Protein AF-Q2GTT5-F1 (afdb_monomer_lite)

Structure (mmCIF, N/CA/C/O backbone):
data_AF-Q2GTT5-F1
#
_entry.id   AF-Q2GTT5-F1
#
loop_
_atom_site.group_PDB
_atom_site.id
_atom_site.type_symbol
_atom_site.label_atom_id
_atom_site.label_alt_id
_atom_site.label_comp_id
_atom_site.label_asym_id
_atom_site.label_entity_id
_atom_site.label_seq_id
_atom_site.pdbx_PDB_ins_code
_atom_site.Cartn_x
_atom_site.Cartn_y
_atom_site.Cartn_z
_atom_site.occupancy
_atom_site.B_iso_or_equiv
_atom_site.auth_seq_id
_atom_site.auth_comp_id
_atom_site.auth_asym_id
_atom_site.auth_atom_id
_atom_site.pdbx_PDB_model_num
ATOM 1 N N . MET A 1 1 ? -49.049 -13.144 37.450 1.00 37.97 1 MET A N 1
ATOM 2 C CA . MET A 1 1 ? -50.261 -13.287 36.620 1.00 37.97 1 MET A CA 1
ATOM 3 C C . MET A 1 1 ? -50.108 -12.237 35.534 1.00 37.97 1 MET A C 1
ATOM 5 O O . MET A 1 1 ? -50.084 -11.075 35.904 1.00 37.97 1 MET A O 1
ATOM 9 N N . ASP A 1 2 ? -49.782 -12.486 34.270 1.00 33.50 2 ASP A N 1
ATOM 10 C CA . ASP A 1 2 ? -49.693 -13.662 33.384 1.00 33.50 2 ASP A CA 1
ATOM 11 C C . ASP A 1 2 ? -48.377 -13.530 32.578 1.00 33.50 2 ASP A C 1
ATOM 13 O O . ASP A 1 2 ? -47.948 -12.413 32.313 1.00 33.50 2 ASP A O 1
ATOM 17 N N . SER A 1 3 ? -47.553 -14.549 32.316 1.00 33.53 3 SER A N 1
ATOM 18 C CA . SER A 1 3 ? -47.756 -15.775 31.523 1.00 33.53 3 SER A CA 1
ATOM 19 C C . SER A 1 3 ? -48.103 -15.526 30.049 1.00 33.53 3 SER A C 1
ATOM 21 O O . SER A 1 3 ? -49.258 -15.603 29.654 1.00 33.53 3 SER A O 1
ATOM 23 N N . SER A 1 4 ? -47.089 -15.329 29.201 1.00 38.84 4 SER A N 1
ATOM 24 C CA . SER A 1 4 ? -47.131 -15.806 27.808 1.00 38.84 4 SER A CA 1
ATOM 25 C C . SER A 1 4 ? -45.723 -16.149 27.312 1.00 38.84 4 SER A C 1
ATOM 27 O O . SER A 1 4 ? -44.869 -15.299 27.086 1.00 38.84 4 SER A O 1
ATOM 29 N N . GLN A 1 5 ? -45.500 -17.457 27.212 1.00 34.12 5 GLN A N 1
ATOM 30 C CA . GLN A 1 5 ? -44.387 -18.117 26.543 1.00 34.12 5 GLN A CA 1
ATOM 31 C C . GLN A 1 5 ? -44.681 -18.167 25.038 1.00 34.12 5 GLN A C 1
ATOM 33 O O . GLN A 1 5 ? -45.811 -18.470 24.659 1.00 34.12 5 GLN A O 1
ATOM 38 N N . ILE A 1 6 ? -43.669 -17.968 24.191 1.00 37.16 6 ILE A N 1
ATOM 39 C CA . ILE A 1 6 ? -43.664 -18.509 22.826 1.00 37.16 6 ILE A CA 1
ATOM 40 C C . ILE A 1 6 ? -42.338 -19.237 22.615 1.00 37.16 6 ILE A C 1
ATOM 42 O O . ILE A 1 6 ? -41.256 -18.706 22.856 1.00 37.16 6 ILE A O 1
ATOM 46 N N . THR A 1 7 ? -42.477 -20.486 22.190 1.00 32.19 7 THR A N 1
ATOM 47 C CA . THR A 1 7 ? -41.450 -21.514 22.065 1.00 32.19 7 THR A CA 1
ATOM 48 C C . THR A 1 7 ? -41.193 -21.777 20.577 1.00 32.19 7 THR A C 1
ATOM 50 O O . THR A 1 7 ? -42.144 -21.940 19.821 1.00 32.19 7 THR A O 1
ATOM 53 N N . THR A 1 8 ? -39.907 -21.878 20.211 1.00 32.88 8 THR A N 1
ATOM 54 C CA . THR A 1 8 ? -39.287 -22.669 19.114 1.00 32.88 8 THR A CA 1
ATOM 55 C C . THR A 1 8 ? -39.725 -22.510 17.651 1.00 32.88 8 THR A C 1
ATOM 57 O O . THR A 1 8 ? -40.870 -22.774 17.314 1.00 32.88 8 THR A O 1
ATOM 60 N N . ALA A 1 9 ? -38.733 -22.380 16.755 1.00 33.50 9 ALA A N 1
ATOM 61 C CA . ALA A 1 9 ? -38.448 -23.411 15.740 1.00 33.50 9 ALA A CA 1
ATOM 62 C C . ALA A 1 9 ? -37.050 -23.228 15.110 1.00 33.50 9 ALA A C 1
ATOM 64 O O . ALA A 1 9 ? -36.774 -22.244 14.431 1.00 33.50 9 ALA A O 1
ATOM 65 N N . PHE A 1 10 ? -36.180 -24.218 15.329 1.00 32.81 10 PHE A N 1
ATOM 66 C CA . PHE A 1 10 ? -34.969 -24.476 14.549 1.00 32.81 10 PHE A CA 1
ATOM 67 C C . PHE A 1 10 ? -35.357 -25.028 13.168 1.00 32.81 10 PHE A C 1
ATOM 69 O O . PHE A 1 10 ? -36.164 -25.952 13.086 1.00 32.81 10 PHE A O 1
ATOM 76 N N . GLY A 1 11 ? -34.737 -24.518 12.102 1.00 29.86 11 GLY A N 1
ATOM 77 C CA . GLY A 1 11 ? -34.866 -25.041 10.741 1.00 29.86 11 GLY A CA 1
ATOM 78 C C . GLY A 1 11 ? -33.505 -25.129 10.055 1.00 29.86 11 GLY A C 1
ATOM 79 O O . GLY A 1 11 ? -33.051 -24.177 9.432 1.00 29.86 11 GLY A O 1
ATOM 80 N N . THR A 1 12 ? -32.843 -26.277 10.185 1.00 35.19 12 THR A N 1
ATOM 81 C CA . THR A 1 12 ? -31.617 -26.644 9.467 1.00 35.19 12 THR A CA 1
ATOM 82 C C . THR A 1 12 ? -31.965 -27.155 8.065 1.00 35.19 12 THR A C 1
ATOM 84 O O . THR A 1 12 ? -32.318 -28.317 7.870 1.00 35.19 12 THR A O 1
ATOM 87 N N . GLY A 1 13 ? -31.868 -26.280 7.062 1.00 30.72 13 GLY A N 1
ATOM 88 C CA . GLY A 1 13 ? -32.040 -26.630 5.649 1.00 30.72 13 GLY A CA 1
ATOM 89 C C . GLY A 1 13 ? -30.734 -27.105 5.008 1.00 30.72 13 GLY A C 1
ATOM 90 O O . GLY A 1 13 ? -29.878 -26.298 4.661 1.00 30.72 13 GLY A O 1
ATOM 91 N N . ARG A 1 14 ? -30.589 -28.425 4.836 1.00 31.16 14 ARG A N 1
ATOM 92 C CA . ARG A 1 14 ? -29.573 -29.068 3.983 1.00 31.16 14 ARG A CA 1
ATOM 93 C C . ARG A 1 14 ? -29.800 -28.689 2.513 1.00 31.16 14 ARG A C 1
ATOM 95 O O . ARG A 1 14 ? -30.852 -29.006 1.965 1.00 31.16 14 ARG A O 1
ATOM 102 N N . ILE A 1 15 ? -28.797 -28.104 1.859 1.00 37.09 15 ILE A N 1
ATOM 103 C CA . ILE A 1 15 ? -28.764 -27.959 0.398 1.00 37.09 15 ILE A CA 1
ATOM 104 C C . ILE A 1 15 ? -28.179 -29.242 -0.201 1.00 37.09 15 ILE A C 1
ATOM 106 O O . ILE A 1 15 ? -27.041 -29.626 0.067 1.00 37.09 15 ILE A O 1
ATOM 110 N N . SER A 1 16 ? -29.019 -29.920 -0.978 1.00 32.03 16 SER A N 1
ATOM 111 C CA . SER A 1 16 ? -28.730 -31.130 -1.742 1.00 32.03 16 SER A CA 1
ATOM 112 C C . SER A 1 16 ? -27.852 -30.801 -2.952 1.00 32.03 16 SER A C 1
ATOM 114 O O . SER A 1 16 ? -28.256 -30.031 -3.818 1.00 32.03 16 SER A O 1
ATOM 116 N N . GLN A 1 17 ? -26.677 -31.426 -3.034 1.00 31.58 17 GLN A N 1
ATOM 117 C CA . GLN A 1 17 ? -25.841 -31.457 -4.234 1.00 31.58 17 GLN A CA 1
ATOM 118 C C . GLN A 1 17 ? -26.485 -32.383 -5.280 1.00 31.58 17 GLN A C 1
ATOM 120 O O . GLN A 1 17 ? -26.770 -33.542 -4.981 1.00 31.58 17 GLN A O 1
ATOM 125 N N . GLN A 1 18 ? -26.715 -31.888 -6.498 1.00 34.25 18 GLN A N 1
ATOM 126 C CA . GLN A 1 18 ? -27.006 -32.724 -7.667 1.00 34.25 18 GLN A CA 1
ATOM 127 C C . GLN A 1 18 ? -25.766 -32.780 -8.577 1.00 34.25 18 GLN A C 1
ATOM 129 O O . GLN A 1 18 ? -25.204 -31.726 -8.879 1.00 34.25 18 GLN A O 1
ATOM 134 N N . PRO A 1 19 ? -25.326 -33.971 -9.022 1.00 35.03 19 PRO A N 1
ATOM 135 C CA . PRO A 1 19 ? -24.229 -34.113 -9.974 1.00 35.03 19 PRO A CA 1
ATOM 136 C C . PRO A 1 19 ? -24.717 -34.009 -11.430 1.00 35.03 19 PRO A C 1
ATOM 138 O O . PRO A 1 19 ? -25.744 -34.578 -11.800 1.00 35.03 19 PRO A O 1
ATOM 141 N N . LEU A 1 20 ? -23.947 -33.305 -12.266 1.00 40.72 20 LEU A N 1
ATOM 142 C CA . LEU A 1 20 ? -24.130 -33.235 -13.721 1.00 40.72 20 LEU A CA 1
ATOM 143 C C . LEU A 1 20 ? -23.639 -34.530 -14.407 1.00 40.72 20 LEU A C 1
ATOM 145 O O . LEU A 1 20 ? -22.572 -35.027 -14.035 1.00 40.72 20 LEU A O 1
ATOM 149 N N . PRO A 1 21 ? -24.344 -35.058 -15.428 1.00 37.50 21 PRO A N 1
ATOM 150 C CA . PRO A 1 21 ? -23.917 -36.250 -16.153 1.00 37.50 21 PRO A CA 1
ATOM 151 C C . PRO A 1 21 ? -23.255 -35.960 -17.524 1.00 37.50 21 PRO A C 1
ATOM 153 O O . PRO A 1 21 ? -23.822 -35.287 -18.377 1.00 37.50 21 PRO A O 1
ATOM 156 N N . TYR A 1 22 ? -22.096 -36.606 -17.710 1.00 38.72 22 TYR A N 1
ATOM 157 C CA . TYR A 1 22 ? -21.437 -37.140 -18.924 1.00 38.72 22 TYR A CA 1
ATOM 158 C C . TYR A 1 22 ? -20.768 -36.260 -20.017 1.00 38.72 22 TYR A C 1
ATOM 160 O O . TYR A 1 22 ? -21.231 -35.170 -20.341 1.00 38.72 22 TYR A O 1
ATOM 168 N N . PRO A 1 23 ? -19.667 -36.784 -20.625 1.00 39.84 23 PRO A N 1
ATOM 169 C CA . PRO A 1 23 ? -18.833 -36.118 -21.629 1.00 39.84 23 PRO A CA 1
ATOM 170 C C . PRO A 1 23 ? -19.219 -36.469 -23.080 1.00 39.84 23 PRO A C 1
ATOM 172 O O . PRO A 1 23 ? -19.676 -37.575 -23.369 1.00 39.84 23 PRO A O 1
ATOM 175 N N . LEU A 1 24 ? -18.935 -35.561 -24.019 1.00 33.22 24 LEU A N 1
ATOM 176 C CA . LEU A 1 24 ? -18.996 -35.818 -25.462 1.00 33.22 24 LEU A CA 1
ATOM 177 C C . LEU A 1 24 ? -17.624 -36.283 -25.983 1.00 33.22 24 LEU A C 1
ATOM 179 O O . LEU A 1 24 ? -16.670 -35.511 -26.028 1.00 33.22 24 LEU A O 1
ATOM 183 N N . GLN A 1 25 ? -17.549 -37.545 -26.409 1.00 33.16 25 GLN A N 1
ATOM 184 C CA . GLN A 1 25 ? -16.527 -38.077 -27.317 1.00 33.16 25 GLN A CA 1
ATOM 185 C C . GLN A 1 25 ? -17.182 -38.350 -28.675 1.00 33.16 25 GLN A C 1
ATOM 187 O O . GLN A 1 25 ? -18.086 -39.178 -28.718 1.00 33.16 25 GLN A O 1
ATOM 192 N N . ILE A 1 26 ? -16.693 -37.750 -29.770 1.00 34.84 26 ILE A N 1
ATOM 193 C CA . ILE A 1 26 ? -16.750 -38.340 -31.124 1.00 34.84 26 ILE A CA 1
ATOM 194 C C . ILE A 1 26 ? -15.441 -38.020 -31.879 1.00 34.84 26 ILE A C 1
ATOM 196 O O . ILE A 1 26 ? -14.910 -36.916 -31.819 1.00 34.84 26 ILE A O 1
ATOM 200 N N . LEU A 1 27 ? -14.947 -39.073 -32.531 1.00 33.84 27 LEU A N 1
ATOM 201 C CA . LEU A 1 27 ? -13.689 -39.343 -33.241 1.00 33.84 27 LEU A CA 1
ATOM 202 C C . LEU A 1 27 ? -13.605 -38.740 -34.678 1.00 33.84 27 LEU A C 1
ATOM 204 O O . LEU A 1 27 ? -14.581 -38.165 -35.158 1.00 33.84 27 LEU A O 1
ATOM 208 N N . PRO A 1 28 ? -12.449 -38.873 -35.377 1.00 37.38 28 PRO A N 1
ATOM 209 C CA . PRO A 1 28 ? -12.045 -38.062 -36.526 1.00 37.38 28 PRO A CA 1
ATOM 210 C C . PRO A 1 28 ? -12.500 -38.616 -37.885 1.00 37.38 28 PRO A C 1
ATOM 212 O O . PRO A 1 28 ? -12.533 -39.825 -38.112 1.00 37.38 28 PRO A O 1
ATOM 215 N N . GLY A 1 29 ? -12.755 -37.709 -38.831 1.00 30.86 29 GLY A N 1
ATOM 216 C CA . GLY A 1 29 ? -13.027 -38.017 -40.235 1.00 30.86 29 GLY A CA 1
ATOM 217 C C . GLY A 1 29 ? -11.798 -37.811 -41.120 1.00 30.86 29 GLY A C 1
ATOM 218 O O . GLY A 1 29 ? -11.392 -36.683 -41.383 1.00 30.86 29 GLY A O 1
ATOM 219 N N . ARG A 1 30 ? -11.224 -38.921 -41.595 1.00 29.66 30 ARG A N 1
ATOM 220 C CA . ARG A 1 30 ? -10.324 -38.995 -42.756 1.00 29.66 30 ARG A CA 1
ATOM 221 C C . ARG A 1 30 ? -11.109 -38.700 -44.038 1.00 29.66 30 ARG A C 1
ATOM 223 O O . ARG A 1 30 ? -12.125 -39.345 -44.276 1.00 29.66 30 ARG A O 1
ATOM 230 N N . THR A 1 31 ? -10.531 -37.905 -44.934 1.00 34.22 31 THR A N 1
ATOM 231 C CA . THR A 1 31 ? -10.804 -38.003 -46.376 1.00 34.22 31 THR A CA 1
ATOM 232 C C . THR A 1 31 ? -9.475 -38.111 -47.109 1.00 34.22 31 THR A C 1
ATOM 234 O O . THR A 1 31 ? -8.676 -37.179 -47.121 1.00 34.22 31 THR A O 1
ATOM 237 N N . GLN A 1 32 ? -9.228 -39.295 -47.668 1.00 30.91 32 GLN A N 1
ATOM 238 C CA . GLN A 1 32 ? -8.215 -39.536 -48.686 1.00 30.91 32 GLN A CA 1
ATOM 239 C C . GLN A 1 32 ? -8.783 -39.092 -50.037 1.00 30.91 32 GLN A C 1
ATOM 241 O O . GLN A 1 32 ? -9.893 -39.483 -50.390 1.00 30.91 32 GLN A O 1
ATOM 246 N N . ALA A 1 33 ? -8.002 -38.337 -50.803 1.00 33.34 33 ALA A N 1
ATOM 247 C CA . ALA A 1 33 ? -8.129 -38.280 -52.251 1.00 33.34 33 ALA A CA 1
ATOM 248 C C . ALA A 1 33 ? -6.727 -38.429 -52.841 1.00 33.34 33 ALA A C 1
ATOM 250 O O . ALA A 1 33 ? -5.840 -37.601 -52.644 1.00 33.34 33 ALA A O 1
ATOM 251 N N . SER A 1 34 ? -6.541 -39.566 -53.490 1.00 30.48 34 SER A N 1
ATOM 252 C CA . SER A 1 34 ? -5.394 -39.992 -54.270 1.00 30.48 34 SER A CA 1
ATOM 253 C C . SER A 1 34 ? -5.359 -39.259 -55.614 1.00 30.48 34 SER A C 1
ATOM 255 O O . SER A 1 34 ? -6.369 -39.183 -56.308 1.00 30.48 34 SER A O 1
ATOM 257 N N . ALA A 1 35 ? -4.176 -38.800 -56.018 1.00 31.17 35 ALA A N 1
ATOM 258 C CA . ALA A 1 35 ? -3.831 -38.577 -57.417 1.00 31.17 35 ALA A CA 1
ATOM 259 C C . ALA A 1 35 ? -2.355 -38.943 -57.626 1.00 31.17 35 ALA A C 1
ATOM 261 O O . ALA A 1 35 ? -1.480 -38.562 -56.850 1.00 31.17 35 ALA A O 1
ATOM 262 N N . SER A 1 36 ? -2.141 -39.772 -58.638 1.00 32.16 36 SER A N 1
ATOM 263 C CA . SER A 1 36 ? -0.955 -40.571 -58.910 1.00 32.16 36 SER A CA 1
ATOM 264 C C . SER A 1 36 ? 0.242 -39.791 -59.469 1.00 32.16 36 SER A C 1
ATOM 266 O O . SER A 1 36 ? 0.087 -38.888 -60.282 1.00 32.16 36 SER A O 1
ATOM 268 N N . ALA A 1 37 ? 1.421 -40.239 -59.029 1.00 33.00 37 ALA A N 1
ATOM 269 C CA . ALA A 1 37 ? 2.705 -40.407 -59.719 1.00 33.00 37 ALA A CA 1
ATOM 270 C C . ALA A 1 37 ? 2.935 -39.758 -61.099 1.00 33.00 37 ALA A C 1
ATOM 272 O O . ALA A 1 37 ? 2.275 -40.122 -62.068 1.00 33.00 37 ALA A O 1
ATOM 273 N N . VAL A 1 38 ? 4.025 -38.982 -61.195 1.00 34.31 38 VAL A N 1
ATOM 274 C CA . VAL A 1 38 ? 4.993 -39.043 -62.307 1.00 34.31 38 VAL A CA 1
ATOM 275 C C . VAL A 1 38 ? 6.402 -38.811 -61.743 1.00 34.31 38 VAL A C 1
ATOM 277 O O . VAL A 1 38 ? 6.652 -37.816 -61.061 1.00 34.31 38 VAL A O 1
ATOM 280 N N . ASP A 1 39 ? 7.295 -39.755 -62.037 1.00 34.16 39 ASP A N 1
ATOM 281 C CA . ASP A 1 39 ? 8.744 -39.719 -61.830 1.00 34.16 39 ASP A CA 1
ATOM 282 C C . ASP A 1 39 ? 9.402 -38.522 -62.523 1.00 34.16 39 ASP A C 1
ATOM 284 O O . ASP A 1 39 ? 9.225 -38.369 -63.727 1.00 34.16 39 ASP A O 1
ATOM 288 N N . ILE A 1 40 ? 10.247 -37.762 -61.812 1.00 39.03 40 ILE A N 1
ATOM 289 C CA . ILE A 1 40 ? 11.516 -37.244 -62.357 1.00 39.03 40 ILE A CA 1
ATOM 290 C C . ILE A 1 40 ? 12.542 -37.220 -61.221 1.00 39.03 40 ILE A C 1
ATOM 292 O O . ILE A 1 40 ? 12.581 -36.319 -60.380 1.00 39.03 40 ILE A O 1
ATOM 296 N N . GLU A 1 41 ? 13.398 -38.230 -61.234 1.00 40.00 41 GLU A N 1
ATOM 297 C CA . GLU A 1 41 ? 14.648 -38.285 -60.499 1.00 40.00 41 GLU A CA 1
ATOM 298 C C . GLU A 1 41 ? 15.612 -37.241 -61.084 1.00 40.00 41 GLU A C 1
ATOM 300 O O . GLU A 1 41 ? 16.065 -37.335 -62.223 1.00 40.00 41 GLU A O 1
ATOM 305 N N . ALA A 1 42 ? 15.897 -36.196 -60.309 1.00 35.62 42 ALA A N 1
ATOM 306 C CA . ALA A 1 42 ? 16.962 -35.248 -60.602 1.00 35.62 42 ALA A CA 1
ATOM 307 C C . ALA A 1 42 ? 17.774 -35.031 -59.326 1.00 35.62 42 ALA A C 1
ATOM 309 O O . ALA A 1 42 ? 17.390 -34.258 -58.444 1.00 35.62 42 ALA A O 1
ATOM 310 N N . HIS A 1 43 ? 18.921 -35.707 -59.241 1.00 44.34 43 HIS A N 1
ATOM 311 C CA . HIS A 1 43 ? 20.000 -35.360 -58.324 1.00 44.34 43 HIS A CA 1
ATOM 312 C C . HIS A 1 43 ? 20.406 -33.894 -58.548 1.00 44.34 43 HIS A C 1
ATOM 314 O O . HIS A 1 43 ? 21.253 -33.572 -59.378 1.00 44.34 43 HIS A O 1
ATOM 320 N N . ARG A 1 44 ? 19.800 -32.980 -57.789 1.00 42.56 44 ARG A N 1
ATOM 321 C CA . ARG A 1 44 ? 20.344 -31.647 -57.538 1.00 42.56 44 ARG A CA 1
ATOM 322 C C . ARG A 1 44 ? 20.961 -31.673 -56.154 1.00 42.56 44 ARG A C 1
ATOM 324 O O . ARG A 1 44 ? 20.246 -31.649 -55.154 1.00 42.56 44 ARG A O 1
ATOM 331 N N . GLN A 1 45 ? 22.291 -31.705 -56.106 1.00 45.25 45 GLN A N 1
ATOM 332 C CA . GLN A 1 45 ? 23.002 -31.262 -54.914 1.00 45.25 45 GLN A CA 1
ATOM 333 C C . GLN A 1 45 ? 22.462 -29.870 -54.544 1.00 45.25 45 GLN A C 1
ATOM 335 O O . GLN A 1 45 ? 22.396 -28.998 -55.419 1.00 45.25 45 GLN A O 1
ATOM 340 N N . PRO A 1 46 ? 22.005 -29.647 -53.300 1.00 45.25 46 PRO A N 1
ATOM 341 C CA . PRO A 1 46 ? 21.588 -28.323 -52.884 1.00 45.25 46 PRO A CA 1
ATOM 342 C C . PRO A 1 46 ? 22.827 -27.437 -52.950 1.00 45.25 46 PRO A C 1
ATOM 344 O O . PRO A 1 46 ? 23.795 -27.679 -52.235 1.00 45.25 46 PRO A O 1
ATOM 347 N N . SER A 1 47 ? 22.816 -26.443 -53.837 1.00 54.22 47 SER A N 1
ATOM 348 C CA . SER A 1 47 ? 23.865 -25.433 -53.874 1.00 54.22 47 SER A CA 1
ATOM 349 C C . SER A 1 47 ? 24.012 -24.839 -52.473 1.00 54.22 47 SER A C 1
ATOM 351 O O . SER A 1 47 ? 23.018 -24.429 -51.866 1.00 54.22 47 SER A O 1
ATOM 353 N N . GLU A 1 48 ? 25.235 -24.816 -51.941 1.00 51.47 48 GLU A N 1
ATOM 354 C CA . GLU A 1 48 ? 25.542 -24.333 -50.586 1.00 51.47 48 GLU A CA 1
ATOM 355 C C . GLU A 1 48 ? 24.936 -22.943 -50.323 1.00 51.47 48 GLU A C 1
ATOM 357 O O . GLU A 1 48 ? 24.461 -22.664 -49.225 1.00 51.47 48 GLU A O 1
ATOM 362 N N . SER A 1 49 ? 24.795 -22.116 -51.364 1.00 50.84 49 SER A N 1
ATOM 363 C CA . SER A 1 49 ? 24.117 -20.815 -51.326 1.00 50.84 49 SER A CA 1
ATOM 364 C C . SER A 1 49 ? 22.635 -20.875 -50.916 1.00 50.84 49 SER A C 1
ATOM 366 O O . SER A 1 49 ? 22.174 -19.995 -50.193 1.00 50.84 49 SER A O 1
ATOM 368 N N . ARG A 1 50 ? 21.873 -21.910 -51.310 1.00 52.94 50 ARG A N 1
ATOM 369 C CA . ARG A 1 50 ? 20.464 -22.088 -50.894 1.00 52.94 50 ARG A CA 1
ATOM 370 C C . ARG A 1 50 ? 20.337 -22.609 -49.464 1.00 52.94 50 ARG A C 1
ATOM 372 O O . ARG A 1 50 ? 19.371 -22.266 -48.784 1.00 52.94 50 ARG A O 1
ATOM 379 N N . MET A 1 51 ? 21.296 -23.409 -48.994 1.00 51.69 51 MET A N 1
ATOM 380 C CA . MET A 1 51 ? 21.349 -23.810 -47.583 1.00 51.69 51 MET A CA 1
ATOM 381 C C . MET A 1 51 ? 21.757 -22.642 -46.680 1.00 51.69 51 MET A C 1
ATOM 383 O O . MET A 1 51 ? 21.193 -22.495 -45.600 1.00 51.69 51 MET A O 1
ATOM 387 N N . LEU A 1 52 ? 22.683 -21.790 -47.128 1.00 53.44 52 LEU A N 1
ATOM 388 C CA . LEU A 1 52 ? 23.105 -20.588 -46.407 1.00 53.44 52 LEU A CA 1
ATOM 389 C C . LEU A 1 52 ? 21.989 -19.537 -46.338 1.00 53.44 52 LEU A C 1
ATOM 391 O O . LEU A 1 52 ? 21.757 -19.000 -45.262 1.00 53.44 52 LEU A O 1
ATOM 395 N N . GLN A 1 53 ? 21.225 -19.316 -47.415 1.00 53.88 53 GLN A N 1
ATOM 396 C CA . GLN A 1 53 ? 20.046 -18.434 -47.384 1.00 53.88 53 GLN A CA 1
ATOM 397 C C . GLN A 1 53 ? 18.926 -18.964 -46.481 1.00 53.88 53 GLN A C 1
ATOM 399 O O . GLN A 1 53 ? 18.344 -18.192 -45.727 1.00 53.88 53 GLN A O 1
ATOM 404 N N . ARG A 1 54 ? 18.637 -20.276 -46.497 1.00 52.88 54 ARG A N 1
ATOM 405 C CA . ARG A 1 54 ? 17.661 -20.869 -45.563 1.00 52.88 54 ARG A CA 1
ATOM 406 C C . ARG A 1 54 ? 18.129 -20.815 -44.110 1.00 52.88 54 ARG A C 1
ATOM 408 O O . ARG A 1 54 ? 17.299 -20.592 -43.241 1.00 52.88 54 ARG A O 1
ATOM 415 N N . ARG A 1 55 ? 19.427 -20.994 -43.844 1.00 53.62 55 ARG A N 1
ATOM 416 C CA . ARG A 1 55 ? 20.001 -20.830 -42.498 1.00 53.62 55 ARG A CA 1
ATOM 417 C C . ARG A 1 55 ? 20.016 -19.370 -42.047 1.00 53.62 55 ARG A C 1
ATOM 419 O O . ARG A 1 55 ? 19.812 -19.139 -40.866 1.00 53.62 55 ARG A O 1
ATOM 426 N N . GLY A 1 56 ? 20.223 -18.418 -42.958 1.00 56.41 56 GLY A N 1
ATOM 427 C CA . GLY A 1 56 ? 20.104 -16.980 -42.695 1.00 56.41 56 GLY A CA 1
ATOM 428 C C . GLY A 1 56 ? 18.677 -16.595 -42.315 1.00 56.41 56 GLY A C 1
ATOM 429 O O . GLY A 1 56 ? 18.468 -16.118 -41.214 1.00 56.41 56 GLY A O 1
ATOM 430 N N . LEU A 1 57 ? 17.691 -16.952 -43.145 1.00 56.19 57 LEU A N 1
ATOM 431 C CA . LEU A 1 57 ? 16.266 -16.704 -42.878 1.00 56.19 57 LEU A CA 1
ATOM 432 C C . LEU A 1 57 ? 15.742 -17.439 -41.631 1.00 56.19 57 LEU A C 1
ATOM 434 O O . LEU A 1 57 ? 14.909 -16.911 -40.908 1.00 56.19 57 LEU A O 1
ATOM 438 N N . GLN A 1 58 ? 16.214 -18.661 -41.353 1.00 52.22 58 GLN A N 1
ATOM 439 C CA . GLN A 1 58 ? 15.858 -19.361 -40.112 1.00 52.22 58 GLN A CA 1
ATOM 440 C C . GLN A 1 58 ? 16.506 -18.729 -38.879 1.00 52.22 58 GLN A C 1
ATOM 442 O O . GLN A 1 58 ? 15.872 -18.715 -37.830 1.00 52.22 58 GLN A O 1
ATOM 447 N N . ARG A 1 59 ? 17.736 -18.210 -38.981 1.00 58.12 59 ARG A N 1
ATOM 448 C CA . ARG A 1 59 ? 18.376 -17.471 -37.885 1.00 58.12 59 ARG A CA 1
ATOM 449 C C . ARG A 1 59 ? 17.702 -16.126 -37.651 1.00 58.12 59 ARG A C 1
ATOM 451 O O . ARG A 1 59 ? 17.365 -15.863 -36.512 1.00 58.12 59 ARG A O 1
ATOM 458 N N . GLU A 1 60 ? 17.415 -15.364 -38.703 1.00 60.44 60 GLU A N 1
ATOM 459 C CA . GLU A 1 60 ? 16.688 -14.090 -38.615 1.00 60.44 60 GLU A CA 1
ATOM 460 C C . GLU A 1 60 ? 15.298 -14.278 -37.992 1.00 60.44 60 GLU A C 1
ATOM 462 O O . GLU A 1 60 ? 14.961 -13.573 -37.048 1.00 60.44 60 GLU A O 1
ATOM 467 N N . ASN A 1 61 ? 14.533 -15.293 -38.414 1.00 60.75 61 ASN A N 1
ATOM 468 C CA . ASN A 1 61 ? 13.231 -15.581 -37.802 1.00 60.75 61 ASN A CA 1
ATOM 469 C C . ASN A 1 61 ? 13.356 -16.040 -36.337 1.00 60.75 61 ASN A C 1
ATOM 471 O O . ASN A 1 61 ? 12.551 -15.644 -35.507 1.00 60.75 61 ASN A O 1
ATOM 475 N N . THR A 1 62 ? 14.373 -16.844 -35.996 1.00 61.50 62 THR A N 1
ATOM 476 C CA . THR A 1 62 ? 14.576 -17.306 -34.608 1.00 61.50 62 THR A CA 1
ATOM 477 C C . THR A 1 62 ? 15.050 -16.169 -33.698 1.00 61.50 62 THR A C 1
ATOM 479 O O . THR A 1 62 ? 14.633 -16.094 -32.549 1.00 61.50 62 THR A O 1
ATOM 482 N N . GLU A 1 63 ? 15.918 -15.283 -34.186 1.00 60.53 63 GLU A N 1
ATOM 483 C CA . GLU A 1 63 ? 16.402 -14.113 -33.443 1.00 60.53 63 GLU A CA 1
ATOM 484 C C . GLU A 1 63 ? 15.279 -13.092 -33.223 1.00 60.53 63 GLU A C 1
ATOM 486 O O . GLU A 1 63 ? 15.161 -12.556 -32.123 1.00 60.53 63 GLU A O 1
ATOM 491 N N . GLN A 1 64 ? 14.406 -12.898 -34.215 1.00 62.69 64 GLN A N 1
ATOM 492 C CA . GLN A 1 64 ? 13.241 -12.024 -34.099 1.00 62.69 64 GLN A CA 1
ATOM 493 C C . GLN A 1 64 ? 12.176 -12.591 -33.142 1.00 62.69 64 GLN A C 1
ATOM 495 O O . GLN A 1 64 ? 11.722 -11.874 -32.254 1.00 62.69 64 GLN A O 1
ATOM 500 N N . ASP A 1 65 ? 11.868 -13.892 -33.215 1.00 63.31 65 ASP A N 1
ATOM 501 C CA . ASP A 1 65 ? 10.954 -14.559 -32.271 1.00 63.31 65 ASP A CA 1
ATOM 502 C C . ASP A 1 65 ? 11.486 -14.516 -30.817 1.00 63.31 65 ASP A C 1
ATOM 504 O O . ASP A 1 65 ? 10.718 -14.398 -29.853 1.00 63.31 65 ASP A O 1
ATOM 508 N N . LEU A 1 66 ? 12.811 -14.600 -30.632 1.00 66.56 66 LEU A N 1
ATOM 509 C CA . LEU A 1 66 ? 13.461 -14.495 -29.321 1.00 66.56 66 LEU A CA 1
ATOM 510 C C . LEU A 1 66 ? 13.423 -13.067 -28.760 1.00 66.56 66 LEU A C 1
ATOM 512 O O . LEU A 1 66 ? 13.204 -12.908 -27.554 1.00 66.56 66 LEU A O 1
ATOM 516 N N . ASP A 1 67 ? 13.613 -12.046 -29.600 1.00 69.31 67 ASP A N 1
ATOM 517 C CA . ASP A 1 67 ? 13.554 -10.644 -29.172 1.00 69.31 67 ASP A CA 1
ATOM 518 C C . ASP A 1 67 ? 12.115 -10.206 -28.861 1.00 69.31 67 ASP A C 1
ATOM 520 O O . ASP A 1 67 ? 11.878 -9.588 -27.821 1.00 69.31 67 ASP A O 1
ATOM 524 N N . ASP A 1 68 ? 11.131 -10.649 -29.649 1.00 73.69 68 ASP A N 1
ATOM 525 C CA . ASP A 1 68 ? 9.706 -10.421 -29.372 1.00 73.69 68 ASP A CA 1
ATOM 526 C C . ASP A 1 68 ? 9.289 -11.069 -28.037 1.00 73.69 68 ASP A C 1
ATOM 528 O O . ASP A 1 68 ? 8.621 -10.449 -27.200 1.00 73.69 68 ASP A O 1
ATOM 532 N N . THR A 1 69 ? 9.783 -12.282 -27.756 1.00 82.00 69 THR A N 1
ATOM 533 C CA . THR A 1 69 ? 9.553 -12.972 -26.473 1.00 82.00 69 THR A CA 1
ATOM 534 C C . THR A 1 69 ? 10.257 -12.271 -25.301 1.00 82.00 69 THR A C 1
ATOM 536 O O . THR A 1 69 ? 9.753 -12.258 -24.172 1.00 82.00 69 THR A O 1
ATOM 539 N N . ALA A 1 70 ? 11.437 -11.684 -25.518 1.00 83.06 70 ALA A N 1
ATOM 540 C CA . ALA A 1 70 ? 12.146 -10.912 -24.498 1.00 83.06 70 ALA A CA 1
ATOM 541 C C . ALA A 1 70 ? 11.450 -9.571 -24.221 1.00 83.06 70 ALA A C 1
ATOM 543 O O . ALA A 1 70 ? 11.232 -9.219 -23.060 1.00 83.06 70 ALA A O 1
ATOM 544 N N . ALA A 1 71 ? 11.032 -8.849 -25.260 1.00 85.00 71 ALA A N 1
ATOM 545 C CA . ALA A 1 71 ? 10.297 -7.595 -25.149 1.00 85.00 71 ALA A CA 1
ATOM 546 C C . ALA A 1 71 ? 8.960 -7.779 -24.419 1.00 85.00 71 ALA A C 1
ATOM 548 O O . ALA A 1 71 ? 8.643 -7.003 -23.512 1.00 85.00 71 ALA A O 1
ATOM 549 N N . GLN A 1 72 ? 8.220 -8.846 -24.730 1.00 87.94 72 GLN A N 1
ATOM 550 C CA . GLN A 1 72 ? 6.960 -9.162 -24.059 1.00 87.94 72 GLN A CA 1
ATOM 551 C C . GLN A 1 72 ? 7.158 -9.491 -22.570 1.00 87.94 72 GLN A C 1
ATOM 553 O O . GLN A 1 72 ? 6.389 -9.020 -21.728 1.00 87.94 72 GLN A O 1
ATOM 558 N N . ARG A 1 73 ? 8.221 -10.228 -22.215 1.00 89.12 73 ARG A N 1
ATOM 559 C CA . ARG A 1 73 ? 8.583 -10.488 -20.809 1.00 89.12 73 ARG A CA 1
ATOM 560 C C . ARG A 1 73 ? 8.948 -9.206 -20.063 1.00 89.12 73 ARG A C 1
ATOM 562 O O . ARG A 1 73 ? 8.395 -8.954 -18.993 1.00 89.12 73 ARG A O 1
ATOM 569 N N . ARG A 1 74 ? 9.795 -8.354 -20.656 1.00 90.25 74 ARG A N 1
ATOM 570 C CA . ARG A 1 74 ? 10.158 -7.044 -20.085 1.00 90.25 74 ARG A CA 1
ATOM 571 C C . ARG A 1 74 ? 8.920 -6.193 -19.817 1.00 90.25 74 ARG A C 1
ATOM 573 O O . ARG A 1 74 ? 8.789 -5.616 -18.737 1.00 90.25 74 ARG A O 1
ATOM 580 N N . HIS A 1 75 ? 7.997 -6.150 -20.775 1.00 91.50 75 HIS A N 1
ATOM 581 C CA . HIS A 1 75 ? 6.737 -5.433 -20.623 1.00 91.50 75 HIS A CA 1
ATOM 582 C C . HIS A 1 75 ? 5.885 -6.009 -19.483 1.00 91.50 75 HIS A C 1
ATOM 584 O O . HIS A 1 75 ? 5.440 -5.253 -18.624 1.00 91.50 75 HIS A O 1
ATOM 590 N N . SER A 1 76 ? 5.731 -7.334 -19.407 1.00 93.94 76 SER A N 1
ATOM 591 C CA . SER A 1 76 ? 4.985 -8.003 -18.331 1.00 93.94 76 SER A CA 1
ATOM 592 C C . SER A 1 76 ? 5.549 -7.691 -16.938 1.00 93.94 76 SER A C 1
ATOM 594 O O . SER A 1 76 ? 4.796 -7.382 -16.014 1.00 93.94 76 SER A O 1
ATOM 596 N N . HIS A 1 77 ? 6.874 -7.708 -16.774 1.00 95.00 77 HIS A N 1
ATOM 597 C CA . HIS A 1 77 ? 7.516 -7.368 -15.501 1.00 95.00 77 HIS A CA 1
ATOM 598 C C . HIS A 1 77 ? 7.296 -5.908 -15.108 1.00 95.00 77 HIS A C 1
ATOM 600 O O . HIS A 1 77 ? 6.924 -5.619 -13.969 1.00 95.00 77 HIS A O 1
ATOM 606 N N . ARG A 1 78 ? 7.460 -4.981 -16.057 1.00 95.44 78 ARG A N 1
ATOM 607 C CA . ARG A 1 78 ? 7.218 -3.550 -15.827 1.00 95.44 78 ARG A CA 1
ATOM 608 C C . ARG A 1 78 ? 5.751 -3.262 -15.516 1.00 95.44 78 ARG A C 1
ATOM 610 O O . ARG A 1 78 ? 5.471 -2.501 -14.594 1.00 95.44 78 ARG A O 1
ATOM 617 N N . ARG A 1 79 ? 4.826 -3.930 -16.209 1.00 96.25 79 ARG A N 1
ATOM 618 C CA . ARG A 1 79 ? 3.387 -3.895 -15.924 1.00 96.25 79 ARG A CA 1
ATOM 619 C C . ARG A 1 79 ? 3.099 -4.330 -14.486 1.00 96.25 79 ARG A C 1
ATOM 621 O O . ARG A 1 79 ? 2.362 -3.648 -13.783 1.00 96.25 79 ARG A O 1
ATOM 628 N N . ASN A 1 80 ? 3.704 -5.427 -14.029 1.00 96.69 80 ASN A N 1
ATOM 629 C CA . ASN A 1 80 ? 3.511 -5.922 -12.664 1.00 96.69 80 ASN A CA 1
ATOM 630 C C . ASN A 1 80 ? 4.058 -4.952 -11.599 1.00 96.69 80 ASN A C 1
ATOM 632 O O . ASN A 1 80 ? 3.440 -4.744 -10.558 1.00 96.69 80 ASN A O 1
ATOM 636 N N . ILE A 1 81 ? 5.189 -4.296 -11.871 1.00 97.38 81 ILE A N 1
ATOM 637 C CA . ILE A 1 81 ? 5.717 -3.241 -10.993 1.00 97.38 81 ILE A CA 1
ATOM 638 C C . ILE A 1 81 ? 4.759 -2.044 -10.952 1.00 97.38 81 ILE A C 1
ATOM 640 O O . ILE A 1 81 ? 4.403 -1.584 -9.867 1.00 97.38 81 ILE A O 1
ATOM 644 N N . ALA A 1 82 ? 4.307 -1.562 -12.113 1.00 96.69 82 ALA A N 1
ATOM 645 C CA . ALA A 1 82 ? 3.373 -0.441 -12.206 1.00 96.69 82 ALA A CA 1
ATOM 646 C C . ALA A 1 82 ? 2.043 -0.732 -11.494 1.00 96.69 82 ALA A C 1
ATOM 648 O O . ALA A 1 82 ? 1.498 0.153 -10.839 1.00 96.69 82 ALA A O 1
ATOM 649 N N . LEU A 1 83 ? 1.570 -1.981 -11.541 1.00 97.06 83 LEU A N 1
ATOM 650 C CA . LEU A 1 83 ? 0.402 -2.450 -10.796 1.00 97.06 83 LEU A CA 1
ATOM 651 C C . LEU A 1 83 ? 0.555 -2.207 -9.293 1.00 97.06 83 LEU A C 1
ATOM 653 O O . LEU A 1 83 ? -0.310 -1.588 -8.672 1.00 97.06 83 LEU A O 1
ATOM 657 N N . HIS A 1 84 ? 1.673 -2.624 -8.702 1.00 96.69 84 HIS A N 1
ATOM 658 C CA . HIS A 1 84 ? 1.904 -2.398 -7.276 1.00 96.69 84 HIS A CA 1
ATOM 659 C C . HIS A 1 84 ? 2.115 -0.917 -6.938 1.00 96.69 84 HIS A C 1
ATOM 661 O O . HIS A 1 84 ? 1.647 -0.467 -5.894 1.00 96.69 84 HIS A O 1
ATOM 667 N N . LEU A 1 85 ? 2.746 -0.139 -7.822 1.00 96.75 85 LEU A N 1
ATOM 668 C CA . LEU A 1 85 ? 2.892 1.308 -7.640 1.00 96.75 85 LEU A CA 1
ATOM 669 C C . LEU A 1 85 ? 1.546 2.042 -7.663 1.00 96.75 85 LEU A C 1
ATOM 671 O O . LEU A 1 85 ? 1.307 2.883 -6.801 1.00 96.75 85 LEU A O 1
ATOM 675 N N . ALA A 1 86 ? 0.648 1.692 -8.584 1.00 96.06 86 ALA A N 1
ATOM 676 C CA . ALA A 1 86 ? -0.693 2.268 -8.647 1.00 96.06 86 ALA A CA 1
ATOM 677 C C . ALA A 1 86 ? -1.521 1.920 -7.398 1.00 96.06 86 ALA A C 1
ATOM 679 O O . ALA A 1 86 ? -2.200 2.786 -6.845 1.00 96.06 86 ALA A O 1
ATOM 680 N N . ALA A 1 87 ? -1.410 0.685 -6.893 1.00 95.81 87 ALA A N 1
ATOM 681 C CA . ALA A 1 87 ? -2.038 0.298 -5.630 1.00 95.81 87 ALA A CA 1
ATOM 682 C C . ALA A 1 87 ? -1.500 1.117 -4.450 1.00 95.81 87 ALA A C 1
ATOM 684 O O . ALA A 1 87 ? -2.280 1.608 -3.637 1.00 95.81 87 ALA A O 1
ATOM 685 N N . LEU A 1 88 ? -0.177 1.287 -4.359 1.00 96.06 88 LEU A N 1
ATOM 686 C CA . LEU A 1 88 ? 0.443 2.113 -3.323 1.00 96.06 88 LEU A CA 1
ATOM 687 C C . LEU A 1 88 ? -0.001 3.572 -3.442 1.00 96.06 88 LEU A C 1
ATOM 689 O O . LEU A 1 88 ? -0.344 4.166 -2.430 1.00 96.06 88 LEU A O 1
ATOM 693 N N . ASN A 1 89 ? -0.092 4.125 -4.654 1.00 95.69 89 ASN A N 1
ATOM 694 C CA . ASN A 1 89 ? -0.603 5.477 -4.881 1.00 95.69 89 ASN A CA 1
ATOM 695 C C . ASN A 1 89 ? -2.044 5.638 -4.375 1.00 95.69 89 ASN A C 1
ATOM 697 O O . ASN A 1 89 ? -2.330 6.575 -3.628 1.00 95.69 89 ASN A O 1
ATOM 701 N N . ALA A 1 90 ? -2.938 4.707 -4.717 1.00 94.56 90 ALA A N 1
ATOM 702 C CA . ALA A 1 90 ? -4.321 4.718 -4.240 1.00 94.56 90 ALA A CA 1
ATOM 703 C C . ALA A 1 90 ? -4.397 4.637 -2.703 1.00 94.56 90 ALA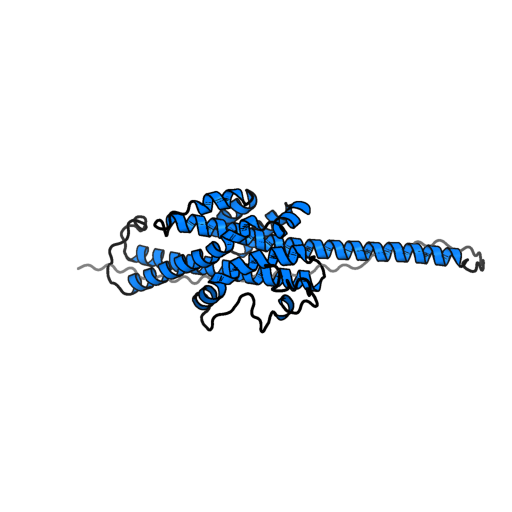 A C 1
ATOM 705 O O . ALA A 1 90 ? -5.102 5.419 -2.063 1.00 94.56 90 ALA A O 1
ATOM 706 N N . LEU A 1 91 ? -3.615 3.738 -2.099 1.00 94.75 91 LEU A N 1
ATOM 707 C CA . LEU A 1 91 ? -3.543 3.572 -0.648 1.00 94.75 91 LEU A CA 1
ATOM 708 C C . LEU A 1 91 ? -2.946 4.797 0.054 1.00 94.75 91 LEU A C 1
ATOM 710 O O . LEU A 1 91 ? -3.421 5.175 1.123 1.00 94.75 91 LEU A O 1
ATOM 714 N N . THR A 1 92 ? -1.924 5.436 -0.520 1.00 94.38 92 THR A N 1
ATOM 715 C CA . THR A 1 92 ? -1.333 6.669 0.019 1.00 94.38 92 THR A CA 1
ATOM 716 C C . THR A 1 92 ? -2.358 7.793 0.008 1.00 94.38 92 THR A C 1
ATOM 718 O O . THR A 1 92 ? -2.504 8.482 1.017 1.00 94.38 92 THR A O 1
ATOM 721 N N . TYR A 1 93 ? -3.109 7.953 -1.087 1.00 92.62 93 TYR A N 1
ATOM 722 C CA . TYR A 1 93 ? -4.178 8.949 -1.161 1.00 92.62 93 TYR A CA 1
ATOM 723 C C . TYR A 1 93 ? -5.233 8.719 -0.075 1.00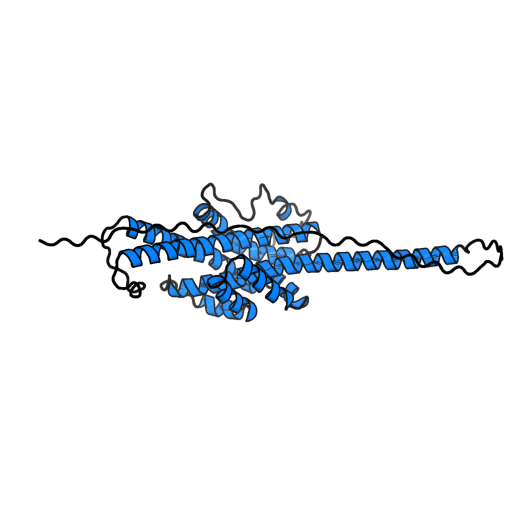 92.62 93 TYR A C 1
ATOM 725 O O . TYR A 1 93 ? -5.569 9.651 0.655 1.00 92.62 93 TYR A O 1
ATOM 733 N N . LEU A 1 94 ? -5.678 7.472 0.092 1.00 91.31 94 LEU A N 1
ATOM 734 C CA . LEU A 1 94 ? -6.630 7.080 1.129 1.00 91.31 94 LEU A CA 1
ATOM 735 C C . LEU A 1 94 ? -6.091 7.310 2.550 1.00 91.31 94 LEU A C 1
ATOM 737 O O . LEU A 1 94 ? -6.788 7.852 3.402 1.00 91.31 94 LEU A O 1
ATOM 741 N N . SER A 1 95 ? -4.844 6.929 2.827 1.00 91.50 95 SER A N 1
ATOM 742 C CA . SER A 1 95 ? -4.221 7.129 4.143 1.00 91.50 95 SER A CA 1
ATOM 743 C C . SER A 1 95 ? -4.135 8.617 4.494 1.00 91.50 95 SER A C 1
ATOM 745 O O . SER A 1 95 ? -4.504 9.024 5.598 1.00 91.50 95 SER A O 1
ATOM 747 N N . LEU A 1 96 ? -3.718 9.453 3.537 1.00 89.19 96 LEU A N 1
ATOM 748 C CA . LEU A 1 96 ? -3.633 10.902 3.717 1.00 89.19 96 LEU A CA 1
ATOM 749 C C . LEU A 1 96 ? -5.016 11.556 3.864 1.00 89.19 96 LEU A C 1
ATOM 751 O O . LEU A 1 96 ? -5.161 12.479 4.670 1.00 89.19 96 LEU A O 1
ATOM 755 N N . SER A 1 97 ? -6.030 11.090 3.128 1.00 86.06 97 SER A N 1
ATOM 756 C CA . SER A 1 97 ? -7.396 11.606 3.254 1.00 86.06 97 SER A CA 1
ATOM 757 C C . SER A 1 97 ? -8.012 11.218 4.600 1.00 86.06 97 SER A C 1
ATOM 759 O O . SER A 1 97 ? -8.534 12.082 5.298 1.00 86.06 97 SER A O 1
ATOM 761 N N . LEU A 1 98 ? -7.867 9.968 5.047 1.00 83.69 98 LEU A N 1
ATOM 762 C CA . LEU A 1 98 ? -8.379 9.508 6.341 1.00 83.69 98 LEU A CA 1
ATOM 763 C C . LEU A 1 98 ? -7.665 10.164 7.524 1.00 83.69 98 LEU A C 1
ATOM 765 O O . LEU A 1 98 ? -8.330 10.551 8.485 1.00 83.69 98 LEU A O 1
ATOM 769 N N . LYS A 1 99 ? -6.342 10.368 7.446 1.00 72.69 99 LYS A N 1
ATOM 770 C CA . LYS A 1 99 ? -5.573 11.131 8.446 1.00 72.69 99 LYS A CA 1
ATOM 771 C C . LYS A 1 99 ? -6.175 12.509 8.698 1.00 72.69 99 LYS A C 1
ATOM 773 O O . LYS A 1 99 ? -6.267 12.928 9.847 1.00 72.69 99 LYS A O 1
ATOM 778 N N . HIS A 1 100 ? -6.618 13.194 7.646 1.00 60.47 100 HIS A N 1
ATOM 779 C CA . HIS A 1 100 ? -7.257 14.499 7.784 1.00 60.47 100 HIS A CA 1
ATOM 780 C C . HIS A 1 100 ? -8.526 14.440 8.651 1.00 60.47 100 HIS A C 1
ATOM 782 O O . HIS A 1 100 ? -8.756 15.341 9.456 1.00 60.47 100 HIS A O 1
ATOM 788 N N . TYR A 1 101 ? -9.321 13.374 8.522 1.00 60.03 101 TYR A N 1
ATOM 789 C CA . TYR A 1 101 ? -10.584 13.216 9.246 1.00 60.03 101 TYR A CA 1
ATOM 790 C C . TYR A 1 101 ? -10.419 12.606 10.643 1.00 60.03 101 TYR A C 1
ATOM 792 O O . TYR A 1 101 ? -11.099 13.026 11.577 1.00 60.03 101 TYR A O 1
ATOM 800 N N . GLN A 1 102 ? -9.525 11.628 10.801 1.00 65.44 102 GLN A N 1
ATOM 801 C CA . GLN A 1 102 ? -9.362 10.863 12.043 1.00 65.44 102 GLN A CA 1
ATOM 802 C C . GLN A 1 102 ? -8.267 11.422 12.963 1.00 65.44 102 GLN A C 1
ATOM 804 O O . GLN A 1 102 ? -8.310 11.200 14.171 1.00 65.44 102 GLN A O 1
ATOM 809 N N . LEU A 1 103 ? -7.309 12.181 12.419 1.00 64.50 103 LEU A N 1
ATOM 810 C CA . LEU A 1 103 ? -6.217 12.827 13.155 1.00 64.50 103 LEU A CA 1
ATOM 811 C C . LEU A 1 103 ? -6.149 14.337 12.821 1.00 64.50 103 LEU A C 1
ATOM 813 O O . LEU A 1 103 ? -5.109 14.843 12.395 1.00 64.50 103 LEU A O 1
ATOM 817 N N . PRO A 1 104 ? -7.234 15.109 13.030 1.00 53.31 104 PRO A N 1
ATOM 818 C CA . PRO A 1 104 ? -7.356 16.488 12.539 1.00 53.31 104 PRO A CA 1
ATOM 819 C C . PRO A 1 104 ? -6.335 17.477 13.133 1.00 53.31 104 PRO A C 1
ATOM 821 O O . PRO A 1 104 ? -6.132 18.556 12.582 1.00 53.31 104 PRO A O 1
ATOM 824 N N . HIS A 1 105 ? -5.663 17.127 14.237 1.00 51.88 105 HIS A N 1
ATOM 825 C CA . HIS A 1 105 ? -4.599 17.940 14.842 1.00 51.88 105 HIS A CA 1
ATOM 826 C C . HIS A 1 105 ? -3.302 17.956 14.015 1.00 51.88 105 HIS A C 1
ATOM 828 O O . HIS A 1 105 ? -2.452 18.821 14.223 1.00 51.88 105 HIS A O 1
ATOM 834 N N . THR A 1 106 ? -3.150 17.026 13.066 1.00 51.41 106 THR A N 1
ATOM 835 C CA . THR A 1 106 ? -2.107 17.069 12.039 1.00 51.41 106 THR A CA 1
ATOM 836 C C . THR A 1 106 ? -2.685 17.745 10.800 1.00 51.41 106 THR A C 1
ATOM 838 O O . THR A 1 106 ? -3.302 17.107 9.951 1.00 51.41 106 THR A O 1
ATOM 841 N N . THR A 1 107 ? -2.559 19.069 10.738 1.00 48.22 107 THR A N 1
ATOM 842 C CA . THR A 1 107 ? -3.073 19.956 9.682 1.00 48.22 107 THR A CA 1
ATOM 843 C C . THR A 1 107 ? -2.416 19.680 8.322 1.00 48.22 107 THR A C 1
ATOM 845 O O . THR A 1 107 ? -1.653 20.504 7.824 1.00 48.22 107 THR A O 1
ATOM 848 N N . ASN A 1 108 ? -2.680 18.534 7.694 1.00 54.78 108 ASN A N 1
ATOM 849 C CA . ASN A 1 108 ? -1.982 18.141 6.474 1.00 54.78 108 ASN A CA 1
ATOM 850 C C . ASN A 1 108 ? -2.842 18.316 5.222 1.00 54.78 108 ASN A C 1
ATOM 852 O O . ASN A 1 108 ? -3.606 17.450 4.808 1.00 54.78 108 ASN A O 1
ATOM 856 N N . TRP A 1 109 ? -2.618 19.450 4.551 1.00 66.69 109 TRP A N 1
ATOM 857 C CA . TRP A 1 109 ? -2.958 19.676 3.141 1.00 66.69 109 TRP A CA 1
ATOM 858 C C . TRP A 1 109 ? -2.174 18.749 2.189 1.00 66.69 109 TRP A C 1
ATOM 860 O O . TRP A 1 109 ? -2.328 18.842 0.973 1.00 66.69 109 TRP A O 1
ATOM 870 N N . GLU A 1 110 ? -1.344 17.853 2.730 1.00 79.25 110 GLU A N 1
ATOM 871 C CA . GLU A 1 110 ? -0.566 16.859 1.995 1.00 79.25 110 GLU A CA 1
ATOM 872 C C . GLU A 1 110 ? -1.418 16.006 1.065 1.00 79.25 110 GLU A C 1
ATOM 874 O O . GLU A 1 110 ? -0.971 15.752 -0.049 1.00 79.25 110 GLU A O 1
ATOM 879 N N . TYR A 1 111 ? -2.651 15.642 1.444 1.00 81.25 111 TYR A N 1
ATOM 880 C CA . TYR A 1 111 ? -3.513 14.871 0.544 1.00 81.25 111 TYR A CA 1
ATOM 881 C C . TYR A 1 111 ? -3.800 15.640 -0.755 1.00 81.25 111 TYR A C 1
ATOM 883 O O . TYR A 1 111 ? -3.734 15.044 -1.821 1.00 81.25 111 TYR A O 1
ATOM 891 N N . LYS A 1 112 ? -4.011 16.968 -0.703 1.00 84.69 112 LYS A N 1
ATOM 892 C CA . LYS A 1 112 ? -4.222 17.813 -1.900 1.00 84.69 112 LYS A CA 1
ATOM 893 C C . LYS A 1 112 ? -2.948 18.019 -2.712 1.00 84.69 112 LYS A C 1
ATOM 895 O O . LYS A 1 112 ? -3.015 18.286 -3.910 1.00 84.69 112 LYS A O 1
ATOM 900 N N . THR A 1 113 ? -1.787 17.972 -2.065 1.00 87.31 113 THR A N 1
ATOM 901 C CA . THR A 1 113 ? -0.496 18.010 -2.762 1.00 87.31 113 THR A CA 1
ATOM 902 C C . THR A 1 113 ? -0.268 16.695 -3.494 1.00 87.31 113 THR A C 1
ATOM 904 O O . THR A 1 113 ? 0.013 16.714 -4.689 1.00 87.31 113 THR A O 1
ATOM 907 N N . PHE A 1 114 ? -0.473 15.570 -2.811 1.00 90.19 114 PHE A N 1
ATOM 908 C CA . PHE A 1 114 ? -0.349 14.231 -3.375 1.00 90.19 114 PHE A CA 1
ATOM 909 C C . PHE A 1 114 ? -1.366 13.973 -4.492 1.00 90.19 114 PHE A C 1
ATOM 911 O O . PHE A 1 114 ? -1.023 13.418 -5.529 1.00 90.19 114 PHE A O 1
ATOM 918 N N . GLU A 1 115 ? -2.592 14.472 -4.338 1.00 90.50 115 GLU A N 1
ATOM 919 C CA . GLU A 1 115 ? -3.666 14.389 -5.331 1.00 90.50 115 GLU A CA 1
ATOM 920 C C . GLU A 1 115 ? -3.267 14.923 -6.717 1.00 90.50 115 GLU A C 1
ATOM 922 O O . GLU A 1 115 ? -3.776 14.449 -7.733 1.00 90.50 115 GLU A O 1
ATOM 927 N N . LYS A 1 116 ? -2.354 15.903 -6.766 1.00 91.06 116 LYS A N 1
ATOM 928 C CA . LYS A 1 116 ? -1.824 16.495 -8.007 1.00 91.06 116 LYS A CA 1
ATOM 929 C C . LYS A 1 116 ? -0.704 15.668 -8.644 1.00 91.06 116 LYS A C 1
ATOM 931 O O . LYS A 1 116 ? -0.306 15.975 -9.764 1.00 91.06 116 LYS A O 1
ATOM 936 N N . LEU A 1 117 ? -0.158 14.695 -7.916 1.00 91.75 117 LEU A N 1
ATOM 937 C CA . LEU A 1 117 ? 0.935 13.824 -8.355 1.00 91.75 117 LEU A CA 1
ATOM 938 C C . LEU A 1 117 ? 0.434 12.491 -8.919 1.00 91.75 117 LEU A C 1
ATOM 940 O O . LEU A 1 117 ? 1.203 11.799 -9.573 1.00 91.75 117 LEU A O 1
ATOM 944 N N . ILE A 1 118 ? -0.828 12.143 -8.666 1.00 92.06 118 ILE A N 1
ATOM 945 C CA . ILE A 1 118 ? -1.453 10.905 -9.136 1.00 92.06 118 ILE A CA 1
ATOM 946 C C . ILE A 1 118 ? -2.478 11.185 -10.234 1.00 92.06 118 ILE A C 1
ATOM 948 O O . ILE A 1 118 ? -3.042 12.279 -10.343 1.00 92.06 118 ILE A O 1
ATOM 952 N N . THR A 1 119 ? -2.743 10.172 -11.044 1.00 91.56 119 THR A N 1
ATOM 953 C CA . THR A 1 119 ? -3.759 10.222 -12.094 1.00 91.56 119 THR A CA 1
ATOM 954 C C . THR A 1 119 ? -5.178 10.165 -11.518 1.00 91.56 119 THR A C 1
ATOM 956 O O . THR A 1 119 ? -5.413 9.759 -10.377 1.00 91.56 119 THR A O 1
ATOM 959 N N . VAL A 1 120 ? -6.165 10.537 -12.339 1.00 90.50 120 VAL A N 1
ATOM 960 C CA . VAL A 1 120 ? -7.586 10.364 -11.994 1.00 90.50 120 VAL A CA 1
ATOM 961 C C . VAL A 1 120 ? -7.923 8.884 -11.780 1.00 90.50 120 VAL A C 1
ATOM 963 O O . VAL A 1 120 ? -8.656 8.566 -10.850 1.00 90.50 120 VAL A O 1
ATOM 966 N N . GLY A 1 121 ? -7.350 7.981 -12.586 1.00 89.94 121 GLY A N 1
ATOM 967 C CA . GLY A 1 121 ? -7.569 6.538 -12.447 1.00 89.94 121 GLY A CA 1
ATOM 968 C C . GLY A 1 121 ? -7.060 5.989 -11.113 1.00 89.94 121 GLY A C 1
ATOM 969 O O . GLY A 1 121 ? -7.796 5.293 -10.419 1.00 89.94 121 GLY A O 1
ATOM 970 N N . GLU A 1 122 ? -5.853 6.379 -10.693 1.00 91.69 122 GLU A N 1
ATOM 971 C CA . GLU A 1 122 ? -5.303 6.013 -9.376 1.00 91.69 122 GLU A CA 1
ATOM 972 C C . GLU A 1 122 ? -6.129 6.560 -8.215 1.00 91.69 122 GLU A C 1
ATOM 974 O O . GLU A 1 122 ? -6.271 5.896 -7.190 1.00 91.69 122 GLU A O 1
ATOM 979 N N . ARG A 1 123 ? -6.714 7.750 -8.373 1.00 90.19 123 ARG A N 1
ATOM 980 C CA . ARG A 1 123 ? -7.617 8.308 -7.365 1.00 90.19 123 ARG A CA 1
ATOM 981 C C . ARG A 1 123 ? -8.896 7.492 -7.248 1.00 90.19 123 ARG A C 1
ATOM 983 O O . ARG A 1 123 ? -9.257 7.109 -6.143 1.00 90.19 123 ARG A O 1
ATOM 990 N N . SER A 1 124 ? -9.538 7.169 -8.369 1.00 89.62 124 SER A N 1
ATOM 991 C CA . SER A 1 124 ? -10.750 6.343 -8.368 1.00 89.62 124 SER A CA 1
ATOM 992 C C . SER A 1 124 ? -10.507 4.950 -7.785 1.00 89.62 124 SER A C 1
ATOM 994 O O . SER A 1 124 ? -11.399 4.396 -7.154 1.00 89.62 124 SER A O 1
ATOM 996 N N . LEU A 1 125 ? -9.301 4.386 -7.932 1.00 91.94 125 LEU A N 1
ATOM 997 C CA . LEU A 1 125 ? -8.935 3.127 -7.272 1.00 91.94 125 LEU A CA 1
ATOM 998 C C . LEU A 1 125 ? -9.043 3.203 -5.739 1.00 91.94 125 LEU A C 1
ATOM 1000 O O . LEU A 1 125 ? -9.345 2.189 -5.118 1.00 91.94 125 LEU A O 1
ATOM 1004 N N . SER A 1 126 ? -8.846 4.372 -5.123 1.00 89.00 126 SER A N 1
ATOM 1005 C CA . SER A 1 126 ? -8.981 4.512 -3.666 1.00 89.00 126 SER A CA 1
ATOM 1006 C C . SER A 1 126 ? -10.421 4.331 -3.173 1.00 89.00 126 SER A C 1
ATOM 1008 O O . SER A 1 126 ? -10.617 3.702 -2.136 1.00 89.00 126 SER A O 1
ATOM 1010 N N . ASP A 1 127 ? -11.415 4.782 -3.944 1.00 84.31 127 ASP A N 1
ATOM 1011 C CA . ASP A 1 127 ? -12.835 4.584 -3.625 1.00 84.31 127 ASP A CA 1
ATOM 1012 C C . ASP A 1 127 ? -13.182 3.087 -3.697 1.00 84.31 127 ASP A C 1
ATOM 1014 O O . ASP A 1 127 ? -13.746 2.505 -2.771 1.00 84.31 127 ASP A O 1
ATOM 1018 N N . TRP A 1 128 ? -12.727 2.416 -4.762 1.00 85.19 128 TRP A N 1
ATOM 1019 C CA . TRP A 1 128 ? -12.928 0.977 -4.947 1.00 85.19 128 TRP A CA 1
ATOM 1020 C C . TRP A 1 128 ? -12.256 0.125 -3.871 1.00 85.19 128 TRP A C 1
ATOM 1022 O O . TRP A 1 128 ? -12.742 -0.960 -3.562 1.00 85.19 128 TRP A O 1
ATOM 1032 N N . PHE A 1 129 ? -11.134 0.577 -3.312 1.00 85.31 129 PHE A N 1
ATOM 1033 C CA . PHE A 1 129 ? -10.437 -0.154 -2.258 1.00 85.31 129 PHE A CA 1
ATOM 1034 C C . PHE A 1 129 ? -11.292 -0.305 -0.987 1.00 85.31 129 PHE A C 1
ATOM 1036 O O . PHE A 1 129 ? -11.232 -1.344 -0.327 1.00 85.31 129 PHE A O 1
ATOM 1043 N N . GLU A 1 130 ? -12.088 0.711 -0.655 1.00 80.88 130 GLU A N 1
ATOM 1044 C CA . GLU A 1 130 ? -12.992 0.687 0.499 1.00 80.88 130 GLU A CA 1
ATOM 1045 C C . GLU A 1 130 ? -14.253 -0.149 0.228 1.00 80.88 130 GLU A C 1
ATOM 1047 O O . GLU A 1 130 ? -14.752 -0.827 1.124 1.00 80.88 130 GLU A O 1
ATOM 1052 N N . GLU A 1 131 ? -14.744 -0.149 -1.013 1.00 82.75 131 GLU A N 1
ATOM 1053 C CA . GLU A 1 131 ? -16.010 -0.796 -1.382 1.00 82.75 131 GLU A CA 1
ATOM 1054 C C . GLU A 1 131 ? -15.874 -2.276 -1.778 1.00 82.75 131 GLU A C 1
ATOM 1056 O O . GLU A 1 131 ? -16.831 -3.048 -1.658 1.00 82.75 131 GLU A O 1
ATOM 1061 N N . LEU A 1 132 ? -14.710 -2.694 -2.284 1.00 83.25 132 LEU A N 1
ATOM 1062 C CA . LEU A 1 132 ? -14.523 -4.011 -2.892 1.00 83.25 132 LEU A CA 1
ATOM 1063 C C . LEU A 1 132 ? -13.797 -5.012 -1.983 1.00 83.25 132 LEU A C 1
ATOM 1065 O O . LEU A 1 132 ? -13.028 -4.685 -1.077 1.00 83.25 132 LEU A O 1
ATOM 1069 N N . SER A 1 133 ? -14.003 -6.298 -2.281 1.00 85.69 133 SER A N 1
ATOM 1070 C CA . SER A 1 133 ? -13.124 -7.355 -1.778 1.00 85.69 133 SER A CA 1
ATOM 1071 C C . SER A 1 133 ? -11.733 -7.247 -2.409 1.00 85.69 133 SER A C 1
ATOM 1073 O O . SER A 1 133 ? -11.589 -6.744 -3.523 1.00 85.69 133 SER A O 1
ATOM 1075 N N . ASP A 1 134 ? -10.714 -7.787 -1.738 1.00 83.50 134 ASP A N 1
ATOM 1076 C CA . ASP A 1 134 ? -9.318 -7.698 -2.190 1.00 83.50 134 ASP A CA 1
ATOM 1077 C C . ASP A 1 134 ? -9.134 -8.241 -3.624 1.00 83.50 134 ASP A C 1
ATOM 1079 O O . ASP A 1 134 ? -8.443 -7.634 -4.437 1.00 83.50 134 ASP A O 1
ATOM 1083 N N . VAL A 1 135 ? -9.838 -9.329 -3.967 1.00 87.31 135 VAL A N 1
ATOM 1084 C CA . VAL A 1 135 ? -9.821 -9.932 -5.312 1.00 87.31 135 VAL A CA 1
ATOM 1085 C C . VAL A 1 135 ? -10.456 -9.012 -6.356 1.00 87.31 135 VAL A C 1
ATOM 1087 O O . VAL A 1 135 ? -9.932 -8.864 -7.457 1.00 87.31 135 VAL A O 1
ATOM 1090 N N . ALA A 1 136 ? -11.592 -8.392 -6.033 1.00 87.75 136 ALA A N 1
ATOM 1091 C CA . ALA A 1 136 ? -12.264 -7.480 -6.954 1.00 87.75 136 ALA A CA 1
ATOM 1092 C C . ALA A 1 136 ? -11.460 -6.183 -7.147 1.00 87.75 136 ALA A C 1
ATOM 1094 O O . ALA A 1 136 ? -11.398 -5.663 -8.262 1.00 87.75 136 ALA A O 1
ATOM 1095 N N . PHE A 1 137 ? -10.783 -5.710 -6.099 1.00 90.25 137 PHE A N 1
ATOM 1096 C CA . PHE A 1 137 ? -9.840 -4.601 -6.196 1.00 90.25 137 PHE A CA 1
ATOM 1097 C C . PHE A 1 137 ? -8.649 -4.939 -7.107 1.00 90.25 137 PHE A C 1
ATOM 1099 O O . PHE A 1 137 ? -8.315 -4.138 -7.977 1.00 90.25 137 PHE A O 1
ATOM 1106 N N . ASP A 1 138 ? -8.057 -6.133 -6.984 1.00 91.56 138 ASP A N 1
ATOM 1107 C CA . ASP A 1 138 ? -6.975 -6.588 -7.875 1.00 91.56 138 ASP A CA 1
ATOM 1108 C C . ASP A 1 138 ? -7.401 -6.621 -9.352 1.00 91.56 138 ASP A C 1
ATOM 1110 O O . ASP A 1 138 ? -6.624 -6.248 -10.233 1.00 91.56 138 ASP A O 1
ATOM 1114 N N . ILE A 1 139 ? -8.649 -7.009 -9.634 1.00 93.38 139 ILE A N 1
ATOM 1115 C CA . ILE A 1 139 ? -9.209 -6.969 -10.992 1.00 93.38 139 ILE A CA 1
ATOM 1116 C C . ILE A 1 139 ? -9.297 -5.523 -11.493 1.00 93.38 139 ILE A C 1
ATOM 1118 O O . ILE A 1 139 ? -8.818 -5.236 -12.587 1.00 93.38 139 ILE A O 1
ATOM 1122 N N . LYS A 1 140 ? -9.841 -4.596 -10.693 1.00 94.56 140 LYS A N 1
ATOM 1123 C CA . LYS A 1 140 ? -9.929 -3.171 -11.067 1.00 94.56 140 LYS A CA 1
ATOM 1124 C C . LYS A 1 140 ? -8.572 -2.523 -11.273 1.00 94.56 140 LYS A C 1
ATOM 1126 O O . LYS A 1 140 ? -8.392 -1.741 -12.204 1.00 94.56 140 LYS A O 1
ATOM 1131 N N . LEU A 1 141 ? -7.611 -2.881 -10.438 1.00 94.62 141 LEU A N 1
ATOM 1132 C CA . LEU A 1 141 ? -6.236 -2.445 -10.580 1.00 94.62 141 LEU A CA 1
ATOM 1133 C C . LEU A 1 141 ? -5.619 -2.971 -11.885 1.00 94.62 141 LEU A C 1
ATOM 1135 O O . LEU A 1 141 ? -4.982 -2.207 -12.604 1.00 94.62 141 LEU A O 1
ATOM 1139 N N . SER A 1 142 ? -5.845 -4.244 -12.224 1.00 95.62 142 SER A N 1
ATOM 1140 C CA . SER A 1 142 ? -5.407 -4.819 -13.500 1.00 95.62 142 SER A CA 1
ATOM 1141 C C . SER A 1 142 ? -6.046 -4.104 -14.691 1.00 95.62 142 SER A C 1
ATOM 1143 O O . SER A 1 142 ? -5.323 -3.702 -15.593 1.00 95.62 142 SER A O 1
ATOM 1145 N N . GLU A 1 143 ? -7.365 -3.887 -14.668 1.00 95.38 143 GLU A N 1
ATOM 1146 C CA . GLU A 1 143 ? -8.097 -3.155 -15.716 1.00 95.38 143 GLU A CA 1
ATOM 1147 C C . GLU A 1 143 ? -7.533 -1.741 -15.923 1.00 95.38 143 GLU A C 1
ATOM 1149 O O . GLU A 1 143 ? -7.344 -1.309 -17.060 1.00 95.38 143 GLU A O 1
ATOM 1154 N N . TYR A 1 144 ? -7.226 -1.029 -14.832 1.00 96.00 144 TYR A N 1
ATOM 1155 C CA . TYR A 1 144 ? -6.589 0.284 -14.901 1.00 96.00 144 TYR A CA 1
ATOM 1156 C C . TYR A 1 144 ? -5.215 0.203 -15.575 1.00 96.00 144 TYR A C 1
ATOM 1158 O O . TYR A 1 144 ? -4.951 0.953 -16.512 1.00 96.00 144 TYR A O 1
ATOM 1166 N N . ILE A 1 145 ? -4.358 -0.727 -15.153 1.00 96.94 145 ILE A N 1
ATOM 1167 C CA . ILE A 1 145 ? -3.017 -0.892 -15.727 1.00 96.94 145 ILE A CA 1
ATOM 1168 C C . ILE A 1 145 ? -3.073 -1.304 -17.202 1.00 96.94 145 ILE A C 1
ATOM 1170 O O . ILE A 1 145 ? -2.285 -0.802 -17.997 1.00 96.94 145 ILE A O 1
ATOM 1174 N N . ASP A 1 146 ? -4.019 -2.161 -17.583 1.00 95.00 146 ASP A N 1
ATOM 1175 C CA . ASP A 1 146 ? -4.222 -2.590 -18.972 1.00 95.00 146 ASP A CA 1
ATOM 1176 C C . ASP A 1 146 ? -4.717 -1.454 -19.879 1.00 95.00 146 ASP A C 1
ATOM 1178 O O . ASP A 1 146 ? -4.587 -1.537 -21.100 1.00 95.00 146 ASP A O 1
ATOM 1182 N N . SER A 1 147 ? -5.256 -0.380 -19.295 1.00 95.25 147 SER A N 1
ATOM 1183 C CA . SER A 1 147 ? -5.634 0.831 -20.029 1.00 95.25 147 SER A CA 1
ATOM 1184 C C . SER A 1 147 ? -4.469 1.795 -20.286 1.00 95.25 147 SER A C 1
ATOM 1186 O O . SER A 1 147 ? -4.624 2.733 -21.071 1.00 95.25 147 SER A O 1
ATOM 1188 N N . LEU A 1 148 ? -3.315 1.589 -19.640 1.00 95.56 148 LEU A N 1
ATOM 1189 C CA . LEU A 1 148 ? -2.154 2.469 -19.755 1.00 95.56 148 LEU A CA 1
ATOM 1190 C C . LEU A 1 148 ? -1.309 2.153 -20.991 1.00 95.56 148 LEU A C 1
ATOM 1192 O O . LEU A 1 148 ? -1.155 1.000 -21.398 1.00 95.56 148 LEU A O 1
ATOM 1196 N N . SER A 1 149 ? -0.692 3.192 -21.556 1.00 95.06 149 SER A N 1
ATOM 1197 C CA . SER A 1 149 ? 0.333 3.016 -22.584 1.00 95.06 149 SER A CA 1
ATOM 1198 C C . SER A 1 149 ? 1.629 2.441 -21.993 1.00 95.06 149 SER A C 1
ATOM 1200 O O . SER A 1 149 ? 1.875 2.493 -20.783 1.00 95.06 149 SER A O 1
ATOM 1202 N N . VAL A 1 150 ? 2.503 1.909 -22.854 1.00 93.50 150 VAL A N 1
ATOM 1203 C CA . VAL A 1 150 ? 3.839 1.445 -22.437 1.00 93.50 150 VAL A CA 1
ATOM 1204 C C . VAL A 1 150 ? 4.644 2.605 -21.844 1.00 93.50 150 VAL A C 1
ATOM 1206 O O . VAL A 1 150 ? 5.372 2.428 -20.863 1.00 93.50 150 VAL A O 1
ATOM 1209 N N . GLU A 1 151 ? 4.496 3.797 -22.414 1.00 94.62 151 GLU A N 1
ATOM 1210 C CA . GLU A 1 151 ? 5.092 5.037 -21.935 1.00 94.62 151 GLU A CA 1
ATOM 1211 C C . GLU A 1 151 ? 4.611 5.378 -20.521 1.00 94.62 151 GLU A C 1
ATOM 1213 O O . GLU A 1 151 ? 5.443 5.649 -19.658 1.00 94.62 151 GLU A O 1
ATOM 1218 N N . ASP A 1 152 ? 3.309 5.285 -20.247 1.00 94.75 152 ASP A N 1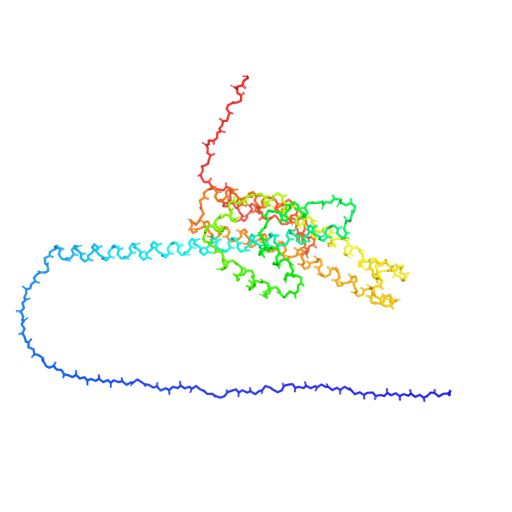
ATOM 1219 C CA . ASP A 1 152 ? 2.741 5.572 -18.922 1.00 94.75 152 ASP A CA 1
ATOM 1220 C C . ASP A 1 152 ? 3.199 4.561 -17.859 1.00 94.75 152 ASP A C 1
ATOM 1222 O O . ASP A 1 152 ? 3.540 4.943 -16.736 1.00 94.75 152 ASP A O 1
ATOM 1226 N N . ILE A 1 153 ? 3.300 3.276 -18.218 1.00 95.06 153 ILE A N 1
ATOM 1227 C CA . ILE A 1 153 ? 3.880 2.238 -17.347 1.00 95.06 153 ILE A CA 1
ATOM 1228 C C . ILE A 1 153 ? 5.329 2.596 -16.990 1.00 95.06 153 ILE A C 1
ATOM 1230 O O . ILE A 1 153 ? 5.729 2.537 -15.823 1.00 95.06 153 ILE A O 1
ATOM 1234 N N . ASN A 1 154 ? 6.123 3.007 -17.981 1.00 93.94 154 ASN A N 1
ATOM 1235 C CA . ASN A 1 154 ? 7.506 3.422 -17.761 1.00 93.94 154 ASN A CA 1
ATOM 1236 C C . ASN A 1 154 ? 7.604 4.715 -16.938 1.00 93.94 154 ASN A C 1
ATOM 1238 O O . ASN A 1 154 ? 8.517 4.846 -16.119 1.00 93.94 154 ASN A O 1
ATOM 1242 N N . LEU A 1 155 ? 6.681 5.661 -17.123 1.00 93.44 155 LEU A N 1
ATOM 1243 C CA . LEU A 1 155 ? 6.606 6.884 -16.323 1.00 93.44 155 LEU A CA 1
ATOM 1244 C C . LEU A 1 155 ? 6.298 6.572 -14.856 1.00 93.44 155 LEU A C 1
ATOM 1246 O O . LEU A 1 155 ? 6.967 7.120 -13.985 1.00 93.44 155 LEU A O 1
ATOM 1250 N N . SER A 1 156 ? 5.379 5.645 -14.570 1.00 93.31 156 SER A N 1
ATOM 1251 C CA . SER A 1 156 ? 5.061 5.216 -13.197 1.00 93.31 156 SER A CA 1
ATOM 1252 C C . SER A 1 156 ? 6.290 4.676 -12.449 1.00 93.31 156 SER A C 1
ATOM 1254 O O . SER A 1 156 ? 6.529 5.013 -11.282 1.00 93.31 156 SER A O 1
ATOM 1256 N N . ILE A 1 157 ? 7.125 3.892 -13.140 1.00 94.50 157 ILE A N 1
ATOM 1257 C CA . ILE A 1 157 ? 8.384 3.357 -12.599 1.00 94.50 157 ILE A CA 1
ATOM 1258 C C . ILE A 1 157 ? 9.386 4.485 -12.315 1.00 94.50 157 ILE A C 1
ATOM 1260 O O . ILE A 1 157 ? 10.013 4.510 -11.253 1.00 94.50 157 ILE A O 1
ATOM 1264 N N . ASN A 1 158 ? 9.521 5.428 -13.249 1.00 93.31 158 ASN A N 1
ATOM 1265 C CA . ASN A 1 158 ? 10.551 6.464 -13.208 1.00 93.31 158 ASN A CA 1
ATOM 1266 C C . ASN A 1 158 ? 10.202 7.678 -12.338 1.00 93.31 158 ASN A C 1
ATOM 1268 O O . ASN A 1 158 ? 11.110 8.352 -11.839 1.00 93.31 158 ASN A O 1
ATOM 1272 N N . ASP A 1 159 ? 8.918 7.975 -12.144 1.00 91.00 159 ASP A N 1
ATOM 1273 C CA . ASP A 1 159 ? 8.489 9.136 -11.373 1.00 91.00 159 ASP A CA 1
ATOM 1274 C C . ASP A 1 159 ? 8.659 8.905 -9.869 1.00 91.00 159 ASP A C 1
ATOM 1276 O O . ASP A 1 159 ? 7.965 8.103 -9.251 1.00 91.00 159 ASP A O 1
ATOM 1280 N N . VAL A 1 160 ? 9.567 9.649 -9.246 1.00 91.00 160 VAL A N 1
ATOM 1281 C CA . VAL A 1 160 ? 9.821 9.588 -7.799 1.00 91.00 160 VAL A CA 1
ATOM 1282 C C . VAL A 1 160 ? 9.087 10.664 -7.005 1.00 91.00 160 VAL A C 1
ATOM 1284 O O . VAL A 1 160 ? 9.195 10.671 -5.783 1.00 91.00 160 VAL A O 1
ATOM 1287 N N . LYS A 1 161 ? 8.327 11.563 -7.639 1.00 89.69 161 LYS A N 1
ATOM 1288 C CA . LYS A 1 161 ? 7.649 12.664 -6.929 1.00 89.69 161 LYS A CA 1
ATOM 1289 C C . LYS A 1 161 ? 6.672 12.152 -5.874 1.00 89.69 161 LYS A C 1
ATOM 1291 O O . LYS A 1 161 ? 6.632 12.683 -4.772 1.00 89.69 161 LYS A O 1
ATOM 1296 N N . ALA A 1 162 ? 5.930 11.092 -6.193 1.00 87.44 162 ALA A N 1
ATOM 1297 C CA . ALA A 1 162 ? 5.003 10.448 -5.264 1.00 87.44 162 ALA A CA 1
ATOM 1298 C C . ALA A 1 162 ? 5.713 9.742 -4.090 1.00 87.44 162 ALA A C 1
ATOM 1300 O O . ALA A 1 162 ? 5.123 9.593 -3.022 1.00 87.44 162 ALA A O 1
ATOM 1301 N N . ALA A 1 163 ? 6.986 9.355 -4.255 1.00 88.06 163 ALA A N 1
ATOM 1302 C CA . ALA A 1 163 ? 7.717 8.534 -3.288 1.00 88.06 163 ALA A CA 1
ATOM 1303 C C . ALA A 1 163 ? 7.864 9.206 -1.918 1.00 88.06 163 ALA A C 1
ATOM 1305 O O . ALA A 1 163 ? 7.807 8.525 -0.901 1.00 88.06 163 ALA A O 1
ATOM 1306 N N . GLN A 1 164 ? 7.993 10.537 -1.877 1.00 86.06 164 GLN A N 1
ATOM 1307 C CA . GLN A 1 164 ? 8.112 11.289 -0.620 1.00 86.06 164 GLN A CA 1
ATOM 1308 C C . GLN A 1 164 ? 6.885 11.135 0.297 1.00 86.06 164 GLN A C 1
ATOM 1310 O O . GLN A 1 164 ? 6.972 11.404 1.485 1.00 86.06 164 GLN A O 1
ATOM 1315 N N . HIS A 1 165 ? 5.741 10.707 -0.248 1.00 89.81 165 HIS A N 1
ATOM 1316 C CA . HIS A 1 165 ? 4.504 10.501 0.504 1.00 89.81 165 HIS A CA 1
ATOM 1317 C C . HIS A 1 165 ? 4.281 9.035 0.906 1.00 89.81 165 HIS A C 1
ATOM 1319 O O . HIS A 1 165 ? 3.333 8.734 1.631 1.00 89.81 165 HIS A O 1
ATOM 1325 N N . TYR A 1 166 ? 5.129 8.107 0.452 1.00 90.69 166 TYR A N 1
ATOM 1326 C CA . TYR A 1 166 ? 5.010 6.689 0.805 1.00 90.69 166 TYR A CA 1
ATOM 1327 C C . TYR A 1 166 ? 5.383 6.407 2.264 1.00 90.69 166 TYR A C 1
ATOM 1329 O O . TYR A 1 166 ? 4.832 5.478 2.843 1.00 90.69 166 TYR A O 1
ATOM 1337 N N . GLU A 1 167 ? 6.224 7.233 2.886 1.00 85.19 167 GLU A N 1
ATOM 1338 C CA . GLU A 1 167 ? 6.447 7.193 4.341 1.00 85.19 167 GLU A CA 1
ATOM 1339 C C . GLU A 1 167 ? 5.118 7.402 5.089 1.00 85.19 167 GLU A C 1
ATOM 1341 O O . GLU A 1 167 ? 4.714 6.614 5.941 1.00 85.19 167 GLU A O 1
ATOM 1346 N N . SER A 1 168 ? 4.333 8.397 4.662 1.00 88.00 168 SER A N 1
ATOM 1347 C CA . SER A 1 168 ? 3.054 8.734 5.292 1.00 88.00 168 SER A CA 1
ATOM 1348 C C . SER A 1 168 ? 1.981 7.648 5.162 1.00 88.00 168 SER A C 1
ATOM 1350 O O . SER A 1 168 ? 1.017 7.672 5.938 1.00 88.00 168 SER A O 1
ATOM 1352 N N . LEU A 1 169 ? 2.126 6.722 4.203 1.00 93.00 169 LEU A N 1
ATOM 1353 C CA . LEU A 1 169 ? 1.204 5.607 3.989 1.00 93.00 169 LEU A CA 1
ATOM 1354 C C . LEU A 1 169 ? 1.220 4.647 5.181 1.00 93.00 169 LEU A C 1
ATOM 1356 O O . LEU A 1 169 ? 0.178 4.476 5.823 1.00 93.00 169 LEU A O 1
ATOM 1360 N N . ILE A 1 170 ? 2.377 4.036 5.462 1.00 92.88 170 ILE A N 1
ATOM 1361 C CA . ILE A 1 170 ? 2.507 3.009 6.505 1.00 92.88 170 ILE A CA 1
ATOM 1362 C C . ILE A 1 170 ? 2.355 3.650 7.881 1.00 92.88 170 ILE A C 1
ATOM 1364 O O . ILE A 1 170 ? 1.505 3.183 8.638 1.00 92.88 170 ILE A O 1
ATOM 1368 N N . ASP A 1 171 ? 3.047 4.765 8.155 1.00 91.06 171 ASP A N 1
ATOM 1369 C CA . ASP A 1 171 ? 2.855 5.549 9.386 1.00 91.06 171 ASP A CA 1
ATOM 1370 C C . ASP A 1 171 ? 1.370 5.843 9.630 1.00 91.06 171 ASP A C 1
ATOM 1372 O O . ASP A 1 171 ? 0.861 5.723 10.745 1.00 91.06 171 ASP A O 1
ATOM 1376 N N . GLY A 1 172 ? 0.631 6.201 8.575 1.00 90.25 172 GLY A N 1
ATOM 1377 C CA . GLY A 1 172 ? -0.755 6.605 8.739 1.00 90.25 172 GLY A CA 1
ATOM 1378 C C . GLY A 1 172 ? -1.708 5.488 9.082 1.00 90.25 172 GLY A C 1
ATOM 1379 O O . GLY A 1 172 ? -2.447 5.608 10.063 1.00 90.25 172 GLY A O 1
ATOM 1380 N N . PHE A 1 173 ? -1.666 4.390 8.334 1.00 93.31 173 PHE A N 1
ATOM 1381 C CA . PHE A 1 173 ? -2.461 3.221 8.692 1.00 93.31 173 PHE A CA 1
ATOM 1382 C C . PHE A 1 173 ? -2.018 2.618 10.026 1.00 93.31 173 PHE A C 1
ATOM 1384 O O . PHE A 1 173 ? -2.868 2.135 10.774 1.00 93.31 173 PHE A O 1
ATOM 1391 N N . HIS A 1 174 ? -0.734 2.707 10.379 1.00 93.81 174 HIS A N 1
ATOM 1392 C CA . HIS A 1 174 ? -0.225 2.231 11.663 1.00 93.81 174 HIS A CA 1
ATOM 1393 C C . HIS A 1 174 ? -0.771 3.033 12.841 1.00 93.81 174 HIS A C 1
ATOM 1395 O O . HIS A 1 174 ? -1.340 2.442 13.759 1.00 93.81 174 HIS A O 1
ATOM 1401 N N . ARG A 1 175 ? -0.723 4.368 12.791 1.00 91.38 175 ARG A N 1
ATOM 1402 C CA . ARG A 1 175 ? -1.312 5.222 13.837 1.00 91.38 175 ARG A CA 1
ATOM 1403 C C . ARG A 1 175 ? -2.818 5.042 13.970 1.00 91.38 175 ARG A C 1
ATOM 1405 O O . ARG A 1 175 ? -3.312 4.963 15.093 1.00 91.38 175 ARG A O 1
ATOM 1412 N N . MET A 1 176 ? -3.541 4.962 12.850 1.00 91.19 176 MET A N 1
ATOM 1413 C CA . MET A 1 176 ? -4.988 4.711 12.868 1.00 91.19 176 MET A CA 1
ATOM 1414 C C . MET A 1 176 ? -5.308 3.357 13.510 1.00 91.19 176 MET A C 1
ATOM 1416 O O . MET A 1 176 ? -6.217 3.277 14.335 1.00 91.19 176 MET A O 1
ATOM 1420 N N . TYR A 1 177 ? -4.524 2.319 13.205 1.00 93.62 177 TYR A N 1
ATOM 1421 C CA . TYR A 1 177 ? -4.684 1.003 13.820 1.00 93.62 177 TYR A CA 1
ATOM 1422 C C . TYR A 1 177 ? -4.392 1.017 15.329 1.00 93.62 177 TYR A C 1
ATOM 1424 O O . TYR A 1 177 ? -5.189 0.519 16.120 1.00 93.62 177 TYR A O 1
ATOM 1432 N N . LEU A 1 178 ? -3.299 1.647 15.767 1.00 92.50 178 LEU A N 1
ATOM 1433 C CA . LEU A 1 178 ? -2.981 1.762 17.197 1.00 92.50 178 LEU A CA 1
ATOM 1434 C C . LEU A 1 178 ? -4.061 2.537 17.968 1.00 92.50 178 LEU A C 1
ATOM 1436 O O . LEU A 1 178 ? -4.432 2.153 19.085 1.00 92.50 178 LEU A O 1
ATOM 1440 N N . ALA A 1 179 ? -4.588 3.608 17.371 1.00 90.06 179 ALA A N 1
ATOM 1441 C CA . ALA A 1 179 ? -5.679 4.386 17.942 1.00 90.06 179 ALA A CA 1
ATOM 1442 C C . ALA A 1 179 ? -6.963 3.550 18.073 1.00 90.06 179 ALA A C 1
ATOM 1444 O O . ALA A 1 179 ? -7.546 3.513 19.161 1.00 90.06 179 ALA A O 1
ATOM 1445 N N . SER A 1 180 ? -7.365 2.823 17.022 1.00 91.56 180 SER A N 1
ATOM 1446 C CA . SER A 1 180 ? -8.559 1.965 17.055 1.00 91.56 180 SER A CA 1
ATOM 1447 C C . SER A 1 180 ? -8.415 0.799 18.031 1.00 91.56 180 SER A C 1
ATOM 1449 O O . SER A 1 180 ? -9.340 0.530 18.794 1.00 91.56 180 SER A O 1
ATOM 1451 N N . THR A 1 181 ? -7.241 0.167 18.112 1.00 92.94 181 THR A N 1
ATOM 1452 C CA . THR A 1 181 ? -6.994 -0.928 19.065 1.00 92.94 181 THR A CA 1
ATOM 1453 C C . THR A 1 181 ? -7.063 -0.433 20.508 1.00 92.94 181 THR A C 1
ATOM 1455 O O . THR A 1 181 ? -7.646 -1.090 21.382 1.00 92.94 181 THR A O 1
ATOM 1458 N N . THR A 1 182 ? -6.505 0.750 20.776 1.00 91.19 182 THR A N 1
ATOM 1459 C CA . THR A 1 182 ? -6.582 1.384 22.098 1.00 91.19 182 THR A CA 1
ATOM 1460 C C . THR A 1 182 ? -8.032 1.705 22.450 1.00 91.19 182 THR A C 1
ATOM 1462 O O . THR A 1 182 ? -8.488 1.386 23.551 1.00 91.19 182 THR A O 1
ATOM 1465 N N . HIS A 1 183 ? -8.781 2.274 21.503 1.00 90.50 183 HIS A N 1
ATOM 1466 C CA . HIS A 1 183 ? -10.189 2.614 21.685 1.00 90.50 183 HIS A CA 1
ATOM 1467 C C . HIS A 1 183 ? -11.050 1.367 21.936 1.00 90.50 183 HIS A C 1
ATOM 1469 O O . HIS A 1 183 ? -11.793 1.323 22.918 1.00 90.50 183 HIS A O 1
ATOM 1475 N N . CYS A 1 184 ? -10.862 0.312 21.144 1.00 91.38 184 CYS A N 1
ATOM 1476 C CA . CYS A 1 184 ? -11.503 -0.987 21.328 1.00 91.38 184 CYS A CA 1
ATOM 1477 C C . CYS A 1 184 ? -11.223 -1.570 22.720 1.00 91.38 184 CYS A C 1
ATOM 1479 O O . CYS A 1 184 ? -12.144 -1.969 23.435 1.00 91.38 184 CYS A O 1
ATOM 1481 N N . THR A 1 185 ? -9.961 -1.554 23.155 1.00 91.19 185 THR A N 1
ATOM 1482 C CA . THR A 1 185 ? -9.565 -2.060 24.478 1.00 91.19 185 THR A CA 1
ATOM 1483 C C . THR A 1 185 ? -10.245 -1.294 25.615 1.00 91.19 185 THR A C 1
ATOM 1485 O O . THR A 1 185 ? -10.640 -1.895 26.617 1.00 91.19 185 THR A O 1
ATOM 1488 N N . LEU A 1 186 ? -10.380 0.028 25.484 1.00 90.00 186 LEU A N 1
ATOM 1489 C CA . LEU A 1 186 ? -11.048 0.871 26.477 1.00 90.00 186 LEU A CA 1
ATOM 1490 C C . LEU A 1 186 ? -12.544 0.554 26.565 1.00 90.00 186 LEU A C 1
ATOM 1492 O O . LEU A 1 186 ? -13.057 0.330 27.662 1.00 90.00 186 LEU A O 1
ATOM 1496 N N . VAL A 1 187 ? -13.224 0.482 25.420 1.00 89.94 187 VAL A N 1
ATOM 1497 C CA . VAL A 1 187 ? -14.672 0.237 25.335 1.00 89.94 187 VAL A CA 1
ATOM 1498 C C . VAL A 1 187 ? -15.042 -1.177 25.796 1.00 89.94 187 VAL A C 1
ATOM 1500 O O . VAL A 1 187 ? -16.074 -1.364 26.429 1.00 89.94 187 VAL A O 1
ATOM 1503 N N . GLN A 1 188 ? -14.181 -2.173 25.580 1.00 86.12 188 GLN A N 1
ATOM 1504 C CA . GLN A 1 188 ? -14.407 -3.532 26.091 1.00 86.12 188 GLN A CA 1
ATOM 1505 C C . GLN A 1 188 ? -14.231 -3.659 27.615 1.00 86.12 188 GLN A C 1
ATOM 1507 O O . GLN A 1 188 ? -14.818 -4.552 28.228 1.00 86.12 188 GLN A O 1
ATOM 1512 N N . LYS A 1 189 ? -13.397 -2.813 28.237 1.00 85.88 189 LYS A N 1
ATOM 1513 C CA . LYS A 1 189 ? -13.076 -2.890 29.676 1.00 85.88 189 LYS A CA 1
ATOM 1514 C C . LYS A 1 189 ? -13.968 -2.011 30.545 1.00 85.88 189 LYS A C 1
ATOM 1516 O O . LYS A 1 189 ? -14.220 -2.353 31.701 1.00 85.88 189 LYS A O 1
ATOM 1521 N N . ALA A 1 190 ? -14.406 -0.871 30.026 1.00 81.31 190 ALA A N 1
ATOM 1522 C CA . ALA A 1 190 ? -15.250 0.059 30.756 1.00 81.31 190 ALA A CA 1
ATOM 1523 C C . ALA A 1 190 ? -16.733 -0.312 30.608 1.00 81.31 190 ALA A C 1
ATOM 1525 O O . ALA A 1 190 ? -17.178 -0.766 29.561 1.00 81.31 190 ALA A O 1
ATOM 1526 N N . LYS A 1 191 ? -17.520 -0.104 31.666 1.00 68.06 191 LYS A N 1
ATOM 1527 C CA . LYS A 1 191 ? -18.982 -0.185 31.588 1.00 68.06 191 LYS A CA 1
ATOM 1528 C C . LYS A 1 191 ? -19.517 1.236 31.436 1.00 68.06 191 LYS A C 1
ATOM 1530 O O . LYS A 1 191 ? -19.335 2.025 32.356 1.00 68.06 191 LYS A O 1
ATOM 1535 N N . TYR A 1 192 ? -20.175 1.523 30.311 1.00 69.56 192 TYR A N 1
ATOM 1536 C CA . TYR A 1 192 ? -20.875 2.788 30.034 1.00 69.56 192 TYR A CA 1
ATOM 1537 C C . TYR A 1 192 ? -19.961 4.024 29.971 1.00 69.56 192 TYR A C 1
ATOM 1539 O O . TYR A 1 192 ? -20.073 4.941 30.778 1.00 69.56 192 TYR A O 1
ATOM 1547 N N . LEU A 1 193 ? -19.045 4.045 28.998 1.00 79.81 193 LEU A N 1
ATOM 1548 C CA . LEU A 1 193 ? -18.376 5.289 28.598 1.00 79.81 193 LEU A CA 1
ATOM 1549 C C . LEU A 1 193 ? -19.342 6.179 27.815 1.00 79.81 193 LEU A C 1
ATOM 1551 O O . LEU A 1 193 ? -20.166 5.659 27.060 1.00 79.81 193 LEU A O 1
ATOM 1555 N N . ASP A 1 194 ? -19.171 7.494 27.939 1.00 84.62 194 ASP A N 1
ATOM 1556 C CA . ASP A 1 194 ? -19.831 8.452 27.055 1.00 84.62 194 ASP A CA 1
ATOM 1557 C C . ASP A 1 194 ? -19.471 8.141 25.595 1.00 84.62 194 ASP A C 1
ATOM 1559 O O . ASP A 1 194 ? -18.300 7.930 25.253 1.00 84.62 194 ASP A O 1
ATOM 1563 N N . ILE A 1 195 ? -20.495 8.073 24.743 1.00 85.00 195 ILE A N 1
ATOM 1564 C CA . ILE A 1 195 ? -20.339 7.796 23.314 1.00 85.00 195 ILE A CA 1
ATOM 1565 C C . ILE A 1 195 ? -19.823 9.079 22.646 1.00 85.00 195 ILE A C 1
ATOM 1567 O O . ILE A 1 195 ? -20.463 10.125 22.767 1.00 85.00 195 ILE A O 1
ATOM 1571 N N . PRO A 1 196 ? -18.666 9.046 21.959 1.00 84.31 196 PRO A N 1
ATOM 1572 C CA . PRO A 1 196 ? -18.162 10.212 21.249 1.00 84.31 196 PRO A CA 1
ATOM 1573 C C . PRO A 1 196 ? -19.098 10.619 20.111 1.00 84.31 196 PRO A C 1
ATOM 1575 O O . PRO A 1 196 ? -19.602 9.756 19.400 1.00 84.31 196 PRO A O 1
ATOM 1578 N N . GLN A 1 197 ? -19.195 11.925 19.848 1.00 83.38 197 GLN A N 1
ATOM 1579 C CA . GLN A 1 197 ? -20.084 12.496 18.826 1.00 83.38 197 GLN A CA 1
ATOM 1580 C C . GLN A 1 197 ? -19.922 11.868 17.425 1.00 83.38 197 GLN A C 1
ATOM 1582 O O . GLN A 1 197 ? -20.869 11.750 16.655 1.00 83.38 197 GLN A O 1
ATOM 1587 N N . ARG A 1 198 ? -18.709 11.406 17.078 1.00 82.81 198 ARG A N 1
ATOM 1588 C CA . ARG A 1 198 ? -18.449 10.721 15.797 1.00 82.81 198 ARG A CA 1
ATOM 1589 C C . ARG A 1 198 ? -19.220 9.402 15.628 1.00 82.81 198 ARG A C 1
ATOM 1591 O O . ARG A 1 198 ? -19.254 8.888 14.519 1.00 82.81 198 ARG A O 1
ATOM 1598 N N . PHE A 1 199 ? -19.808 8.870 16.700 1.00 85.06 199 PHE A N 1
ATOM 1599 C CA . PHE A 1 199 ? -20.639 7.663 16.730 1.00 85.06 199 PHE A CA 1
ATOM 1600 C C . PHE A 1 199 ? -22.119 7.962 17.014 1.00 85.06 199 PHE A C 1
ATOM 1602 O O . PHE A 1 199 ? -22.862 7.040 17.333 1.00 85.06 199 PHE A O 1
ATOM 1609 N N . ASP A 1 200 ? -22.579 9.209 16.857 1.00 82.31 200 ASP A N 1
ATOM 1610 C CA . ASP A 1 200 ? -23.993 9.586 17.056 1.00 82.31 200 ASP A CA 1
ATOM 1611 C C . ASP A 1 200 ? -24.971 8.822 16.137 1.00 82.31 200 ASP A C 1
ATOM 1613 O O . ASP A 1 200 ? -26.175 8.818 16.379 1.00 82.31 200 ASP A O 1
ATOM 1617 N N . TYR A 1 201 ? -24.467 8.176 15.078 1.00 81.56 201 TYR A N 1
ATOM 1618 C CA . TYR A 1 201 ? -25.250 7.315 14.186 1.00 81.56 201 TYR A CA 1
ATOM 1619 C C . TYR A 1 201 ? -25.563 5.929 14.776 1.00 81.56 201 TYR A C 1
ATOM 1621 O O . TYR A 1 201 ? -26.429 5.237 14.250 1.00 81.56 201 TYR A O 1
ATOM 1629 N N . CYS A 1 202 ? -24.860 5.501 15.828 1.00 81.50 202 CYS A N 1
ATOM 1630 C CA . CYS A 1 202 ? -25.277 4.354 16.634 1.00 81.50 202 CYS A CA 1
ATOM 1631 C C . CYS A 1 202 ? -26.504 4.832 17.415 1.00 81.50 202 CYS A C 1
ATOM 1633 O O . CYS A 1 202 ? -26.383 5.857 18.080 1.00 81.50 202 CYS A O 1
ATOM 1635 N N . GLU A 1 203 ? -27.660 4.168 17.328 1.00 78.19 203 GLU A N 1
ATOM 1636 C CA . GLU A 1 203 ? -28.996 4.656 17.735 1.00 78.19 203 GLU A CA 1
ATOM 1637 C C . GLU A 1 203 ? -29.174 4.792 19.271 1.00 78.19 203 GLU A C 1
ATOM 1639 O O . GLU A 1 203 ? -30.187 4.423 19.864 1.00 78.19 203 GLU A O 1
ATOM 1644 N N . GLY A 1 204 ? -28.167 5.324 19.962 1.00 68.56 204 GLY A N 1
ATOM 1645 C CA . GLY A 1 204 ? -28.106 5.538 21.398 1.00 68.56 204 GLY A CA 1
ATOM 1646 C C . GLY A 1 204 ? -27.712 4.300 22.200 1.00 68.56 204 GLY A C 1
ATOM 1647 O O . GLY A 1 204 ? -27.638 4.386 23.428 1.00 68.56 204 GLY A O 1
ATOM 1648 N N . THR A 1 205 ? -27.450 3.150 21.564 1.00 85.25 205 THR A N 1
ATOM 1649 C CA . THR A 1 205 ? -27.088 1.933 22.299 1.00 85.25 205 THR A CA 1
ATOM 1650 C C . THR A 1 205 ? -25.575 1.776 22.449 1.00 85.25 205 THR A C 1
ATOM 1652 O O . THR A 1 205 ? -24.795 1.868 21.502 1.00 85.25 205 THR A O 1
ATOM 1655 N N . TYR A 1 206 ? -25.137 1.464 23.672 1.00 87.69 206 TYR A N 1
ATOM 1656 C CA . TYR A 1 206 ? -23.726 1.180 23.943 1.00 87.69 206 TYR A CA 1
ATOM 1657 C C . TYR A 1 206 ? -23.226 -0.062 23.184 1.00 87.69 206 TYR A C 1
ATOM 1659 O O . TYR A 1 206 ? -22.048 -0.155 22.861 1.00 87.69 206 TYR A O 1
ATOM 1667 N N . GLN A 1 207 ? -24.114 -1.019 22.886 1.00 88.06 207 GLN A N 1
ATOM 1668 C CA . GLN A 1 207 ? -23.766 -2.238 22.151 1.00 88.06 207 GLN A CA 1
ATOM 1669 C C . GLN A 1 207 ? -23.433 -1.958 20.682 1.00 88.06 207 GLN A C 1
ATOM 1671 O O . GLN A 1 207 ? -22.437 -2.486 20.192 1.00 88.06 207 GLN A O 1
ATOM 1676 N N . GLU A 1 208 ? -24.209 -1.112 19.999 1.00 89.31 208 GLU A N 1
ATOM 1677 C CA . GLU A 1 208 ? -23.902 -0.691 18.624 1.00 89.31 208 GLU A CA 1
ATOM 1678 C C . GLU A 1 208 ? -22.603 0.102 18.567 1.00 89.31 208 GLU A C 1
ATOM 1680 O O . GLU A 1 208 ? -21.767 -0.155 17.707 1.00 89.31 208 GLU A O 1
ATOM 1685 N N . TYR A 1 209 ? -22.375 0.983 19.542 1.00 90.69 209 TYR A N 1
ATOM 1686 C CA . TYR A 1 209 ? -21.104 1.690 19.667 1.00 90.69 209 TYR A CA 1
ATOM 1687 C C . TYR A 1 209 ? -19.915 0.728 19.828 1.00 90.69 209 TYR A C 1
ATOM 1689 O O . TYR A 1 209 ? -18.908 0.869 19.135 1.00 90.69 209 TYR A O 1
ATOM 1697 N N . VAL A 1 210 ? -20.025 -0.286 20.696 1.00 90.62 210 VAL A N 1
ATOM 1698 C CA . VAL A 1 210 ? -18.981 -1.317 20.849 1.00 90.62 210 VAL A CA 1
ATOM 1699 C C . VAL A 1 210 ? -18.746 -2.056 19.526 1.00 90.62 210 VAL A C 1
ATOM 1701 O O . VAL A 1 210 ? -17.595 -2.293 19.162 1.00 90.62 210 VAL A O 1
ATOM 1704 N N . ALA A 1 211 ? -19.813 -2.407 18.802 1.00 90.44 211 ALA A N 1
ATOM 1705 C CA . ALA A 1 211 ? -19.713 -3.080 17.508 1.00 90.44 211 ALA A CA 1
ATOM 1706 C C . ALA A 1 211 ? -19.022 -2.202 16.450 1.00 90.44 211 ALA A C 1
ATOM 1708 O O . ALA A 1 211 ? -18.106 -2.678 15.782 1.00 90.44 211 ALA A O 1
ATOM 1709 N N . ALA A 1 212 ? -19.378 -0.919 16.363 1.00 91.19 212 ALA A N 1
ATOM 1710 C CA . ALA A 1 212 ? -18.772 0.031 15.432 1.00 91.19 212 ALA A CA 1
ATOM 1711 C C . ALA A 1 212 ? -17.272 0.243 15.706 1.00 91.19 212 ALA A C 1
ATOM 1713 O O . ALA A 1 212 ? -16.464 0.292 14.780 1.00 91.19 212 ALA A O 1
ATOM 1714 N N . VAL A 1 213 ? -16.865 0.310 16.979 1.00 91.81 213 VAL A N 1
ATOM 1715 C CA . VAL A 1 213 ? -15.442 0.418 17.353 1.00 91.81 213 VAL A CA 1
ATOM 1716 C C . VAL A 1 213 ? -14.665 -0.855 16.989 1.00 91.81 213 VAL A C 1
ATOM 1718 O O . VAL A 1 213 ? -13.514 -0.772 16.559 1.00 91.81 213 VAL A O 1
ATOM 1721 N N . LEU A 1 214 ? -15.279 -2.035 17.128 1.00 92.00 214 LEU A N 1
ATOM 1722 C CA . LEU A 1 214 ? -14.671 -3.303 16.706 1.00 92.00 214 LEU A CA 1
ATOM 1723 C C . LEU A 1 214 ? -14.494 -3.382 15.187 1.00 92.00 214 LEU A C 1
ATOM 1725 O O . LEU A 1 214 ? -13.467 -3.871 14.712 1.00 92.00 214 LEU A O 1
ATOM 1729 N N . GLU A 1 215 ? -15.478 -2.907 14.430 1.00 92.19 215 GLU A N 1
ATOM 1730 C CA . GLU A 1 215 ? -15.415 -2.837 12.971 1.00 92.19 215 GLU A CA 1
ATOM 1731 C C . GLU A 1 215 ? -14.333 -1.857 12.493 1.00 92.19 215 GLU A C 1
ATOM 1733 O O . GLU A 1 215 ? -13.553 -2.190 11.595 1.00 92.19 215 GLU A O 1
ATOM 1738 N N . GLU A 1 216 ? -14.218 -0.687 13.131 1.00 91.00 216 GLU A N 1
ATOM 1739 C CA . GLU A 1 216 ? -13.158 0.287 12.846 1.00 91.00 216 GLU A CA 1
ATOM 1740 C C . GLU A 1 216 ? -11.764 -0.323 13.068 1.00 91.00 216 GLU A C 1
ATOM 1742 O O . GLU A 1 216 ? -10.881 -0.177 12.217 1.00 91.00 216 GLU A O 1
ATOM 1747 N N . ASP A 1 217 ? -11.570 -1.065 14.165 1.00 93.38 217 ASP A N 1
ATOM 1748 C CA . ASP A 1 217 ? -10.303 -1.746 14.452 1.00 93.38 217 ASP A CA 1
ATOM 1749 C C . ASP A 1 217 ? -9.937 -2.788 13.390 1.00 93.38 217 ASP A C 1
ATOM 1751 O O . ASP A 1 217 ? -8.816 -2.793 12.868 1.00 93.38 217 ASP A O 1
ATOM 1755 N N . GLN A 1 218 ? -10.894 -3.635 13.005 1.00 93.31 218 GLN A N 1
ATOM 1756 C CA . GLN A 1 218 ? -10.688 -4.637 11.956 1.00 93.31 218 GLN A CA 1
ATOM 1757 C C . GLN A 1 218 ? -10.381 -3.992 10.603 1.00 93.31 218 GLN A C 1
ATOM 1759 O O . GLN A 1 218 ? -9.492 -4.458 9.882 1.00 93.31 218 GLN A O 1
ATOM 1764 N N . THR A 1 219 ? -11.074 -2.904 10.278 1.00 92.06 219 THR A N 1
ATOM 1765 C CA . THR A 1 219 ? -10.882 -2.154 9.035 1.00 92.06 219 THR A CA 1
ATOM 1766 C C . THR A 1 219 ? -9.489 -1.531 8.983 1.00 92.06 219 THR A C 1
ATOM 1768 O O . THR A 1 219 ? -8.758 -1.725 8.008 1.00 92.06 219 THR A O 1
ATOM 1771 N N . ASN A 1 220 ? -9.055 -0.860 10.051 1.00 92.94 220 ASN A N 1
ATOM 1772 C CA . ASN A 1 220 ? -7.717 -0.268 10.115 1.00 92.94 220 ASN A CA 1
ATOM 1773 C C . ASN A 1 220 ? -6.614 -1.331 10.085 1.00 92.94 220 ASN A C 1
ATOM 1775 O O . ASN A 1 220 ? -5.609 -1.158 9.389 1.00 92.94 220 ASN A O 1
ATOM 1779 N N . ARG A 1 221 ? -6.827 -2.478 10.741 1.00 94.50 221 ARG A N 1
ATOM 1780 C CA . ARG A 1 221 ? -5.916 -3.623 10.635 1.00 94.50 221 ARG A CA 1
ATOM 1781 C C . ARG A 1 221 ? -5.818 -4.139 9.199 1.00 94.50 221 ARG A C 1
ATOM 1783 O O . ARG A 1 221 ? -4.712 -4.419 8.734 1.00 94.50 221 ARG A O 1
ATOM 1790 N N . LYS A 1 222 ? -6.948 -4.270 8.490 1.00 92.94 222 LYS A N 1
ATOM 1791 C CA . LYS A 1 222 ? -6.992 -4.696 7.079 1.00 92.94 222 LYS A CA 1
ATOM 1792 C C . LYS A 1 222 ? -6.201 -3.727 6.197 1.00 92.94 222 LYS A C 1
ATOM 1794 O O . LYS A 1 222 ? -5.330 -4.178 5.454 1.00 92.94 222 LYS A O 1
ATOM 1799 N N . ARG A 1 223 ? -6.454 -2.419 6.316 1.00 93.31 223 ARG A N 1
ATOM 1800 C CA . ARG A 1 223 ? -5.749 -1.361 5.568 1.00 93.31 223 ARG A CA 1
ATOM 1801 C C . ARG A 1 223 ? -4.235 -1.458 5.740 1.00 93.31 223 ARG A C 1
ATOM 1803 O O . ARG A 1 223 ? -3.505 -1.550 4.752 1.00 93.31 223 ARG A O 1
ATOM 1810 N N . LEU A 1 224 ? -3.773 -1.534 6.989 1.00 95.00 224 LEU A N 1
ATOM 1811 C CA . LEU A 1 224 ? -2.350 -1.653 7.303 1.00 95.00 224 LEU A CA 1
ATOM 1812 C C . LEU A 1 224 ? -1.744 -2.940 6.736 1.00 95.00 224 LEU A C 1
ATOM 1814 O O . LEU A 1 224 ? -0.694 -2.909 6.099 1.00 95.00 224 LEU A O 1
ATOM 1818 N N . LYS A 1 225 ? -2.433 -4.072 6.910 1.00 94.75 225 LYS A N 1
ATOM 1819 C CA . LYS A 1 225 ? -1.988 -5.368 6.389 1.00 94.75 225 LYS A CA 1
ATOM 1820 C C . LYS A 1 225 ? -1.819 -5.347 4.869 1.00 94.75 225 LYS A C 1
ATOM 1822 O O . LYS A 1 225 ? -0.827 -5.867 4.361 1.00 94.75 225 LYS A O 1
ATOM 1827 N N . ILE A 1 226 ? -2.766 -4.750 4.147 1.00 93.38 226 ILE A N 1
ATOM 1828 C CA . ILE A 1 226 ? -2.690 -4.650 2.688 1.00 93.38 226 ILE A CA 1
ATOM 1829 C C . ILE A 1 226 ? -1.541 -3.731 2.270 1.00 93.38 226 ILE A C 1
ATOM 1831 O O . ILE A 1 226 ? -0.779 -4.114 1.388 1.00 93.38 226 ILE A O 1
ATOM 1835 N N . ALA A 1 227 ? -1.357 -2.578 2.919 1.00 94.88 227 ALA A N 1
ATOM 1836 C CA . ALA A 1 227 ? -0.237 -1.682 2.620 1.00 94.88 227 ALA A CA 1
ATOM 1837 C C . ALA A 1 227 ? 1.127 -2.381 2.779 1.00 94.88 227 ALA A C 1
ATOM 1839 O O . ALA A 1 227 ? 1.958 -2.315 1.871 1.00 94.88 227 ALA A O 1
ATOM 1840 N N . LEU A 1 228 ? 1.322 -3.128 3.873 1.00 95.38 228 LEU A N 1
ATOM 1841 C CA . LEU A 1 228 ? 2.533 -3.929 4.092 1.00 95.38 228 LEU A CA 1
ATOM 1842 C C . LEU A 1 228 ? 2.712 -4.993 2.998 1.00 95.38 228 LEU A C 1
ATOM 1844 O O . LEU A 1 228 ? 3.783 -5.108 2.405 1.00 95.38 228 LEU A O 1
ATOM 1848 N N . ASN A 1 229 ? 1.648 -5.727 2.666 1.00 94.44 229 ASN A N 1
ATOM 1849 C CA . ASN A 1 229 ? 1.706 -6.749 1.622 1.00 94.44 229 ASN A CA 1
ATOM 1850 C C . ASN A 1 229 ? 2.015 -6.159 0.242 1.00 94.44 229 ASN A C 1
ATOM 1852 O O . ASN A 1 229 ? 2.741 -6.779 -0.527 1.00 94.44 229 ASN A O 1
ATOM 1856 N N . ARG A 1 230 ? 1.503 -4.967 -0.090 1.00 94.88 230 ARG A N 1
ATOM 1857 C CA . ARG A 1 230 ? 1.816 -4.298 -1.363 1.00 94.88 230 ARG A CA 1
ATOM 1858 C C . ARG A 1 230 ? 3.272 -3.860 -1.446 1.00 94.88 230 ARG A C 1
ATOM 1860 O O . ARG A 1 230 ? 3.854 -3.971 -2.521 1.00 94.88 230 ARG A O 1
ATOM 1867 N N . ALA A 1 231 ? 3.868 -3.412 -0.342 1.00 95.38 231 ALA A N 1
ATOM 1868 C CA . ALA A 1 231 ? 5.295 -3.100 -0.300 1.00 95.38 231 ALA A CA 1
ATOM 1869 C C . ALA A 1 231 ? 6.159 -4.358 -0.533 1.00 95.38 231 ALA A C 1
ATOM 1871 O O . ALA A 1 231 ? 7.075 -4.328 -1.357 1.00 95.38 231 ALA A O 1
ATOM 1872 N N . ASP A 1 232 ? 5.826 -5.479 0.116 1.00 94.12 232 ASP A N 1
ATOM 1873 C CA . ASP A 1 232 ? 6.511 -6.771 -0.069 1.00 94.12 232 ASP A CA 1
ATOM 1874 C C . ASP A 1 232 ? 6.330 -7.319 -1.501 1.00 94.12 232 ASP A C 1
ATOM 1876 O O . ASP A 1 232 ? 7.292 -7.740 -2.146 1.00 94.12 232 ASP A O 1
ATOM 1880 N N . GLN A 1 233 ? 5.118 -7.222 -2.057 1.00 94.62 233 GLN A N 1
ATOM 1881 C CA . GLN A 1 233 ? 4.829 -7.610 -3.441 1.00 94.62 233 GLN A CA 1
ATOM 1882 C C . GLN A 1 233 ? 5.566 -6.741 -4.467 1.00 94.62 233 GLN A C 1
ATOM 1884 O O . GLN A 1 233 ? 6.092 -7.278 -5.441 1.00 94.62 233 GLN A O 1
ATOM 1889 N N . LEU A 1 234 ? 5.667 -5.424 -4.244 1.00 95.88 234 LEU A N 1
ATOM 1890 C CA . LEU A 1 234 ? 6.476 -4.539 -5.085 1.00 95.88 234 LEU A CA 1
ATOM 1891 C C . LEU A 1 234 ? 7.941 -4.986 -5.082 1.00 95.88 234 LEU A C 1
ATOM 1893 O O . LEU A 1 234 ? 8.540 -5.130 -6.147 1.00 95.88 234 LEU A O 1
ATOM 1897 N N . LEU A 1 235 ? 8.513 -5.255 -3.906 1.00 94.25 235 LEU A N 1
ATOM 1898 C CA . LEU A 1 235 ? 9.885 -5.747 -3.801 1.00 94.25 235 LEU A CA 1
ATOM 1899 C C . LEU A 1 235 ? 10.072 -7.089 -4.532 1.00 94.25 235 LEU A C 1
ATOM 1901 O O . LEU A 1 235 ? 11.058 -7.263 -5.247 1.00 94.25 235 LEU A O 1
ATOM 1905 N N . SER A 1 236 ? 9.117 -8.012 -4.411 1.00 92.38 236 SER A N 1
ATOM 1906 C CA . SER A 1 236 ? 9.121 -9.294 -5.132 1.00 92.38 236 SER A CA 1
ATOM 1907 C C . SER A 1 236 ? 9.026 -9.123 -6.659 1.00 92.38 236 SER A C 1
ATOM 1909 O O . SER A 1 236 ? 9.756 -9.769 -7.419 1.00 92.38 236 SER A O 1
ATOM 1911 N N . ALA A 1 237 ? 8.189 -8.197 -7.133 1.00 94.56 237 ALA A N 1
ATOM 1912 C CA . ALA A 1 237 ? 8.077 -7.874 -8.554 1.00 94.56 237 ALA A CA 1
ATOM 1913 C C . ALA A 1 237 ? 9.386 -7.290 -9.106 1.00 94.56 237 ALA A C 1
ATOM 1915 O O . ALA A 1 237 ? 9.821 -7.671 -10.193 1.00 94.56 237 ALA A O 1
ATOM 1916 N N . ILE A 1 238 ? 10.051 -6.425 -8.335 1.00 93.75 238 ILE A N 1
ATOM 1917 C CA . ILE A 1 238 ? 11.354 -5.854 -8.699 1.00 93.75 238 ILE A CA 1
ATOM 1918 C C . ILE A 1 238 ? 12.428 -6.942 -8.760 1.00 93.75 238 ILE A C 1
ATOM 1920 O O . ILE A 1 238 ? 13.193 -6.965 -9.719 1.00 93.75 238 ILE A O 1
ATOM 1924 N N . ARG A 1 239 ? 12.461 -7.875 -7.796 1.00 90.31 239 ARG A N 1
ATOM 1925 C CA . ARG A 1 239 ? 13.378 -9.034 -7.822 1.00 90.31 239 ARG A CA 1
ATOM 1926 C C . ARG A 1 239 ? 13.229 -9.850 -9.091 1.00 90.31 239 ARG A C 1
ATOM 1928 O O . ARG A 1 239 ? 14.217 -10.169 -9.741 1.00 90.31 239 ARG A O 1
ATOM 1935 N N . THR A 1 240 ? 11.990 -10.177 -9.435 1.00 90.31 240 THR A N 1
ATOM 1936 C CA . THR A 1 240 ? 11.691 -10.971 -10.628 1.00 90.31 240 THR A CA 1
ATOM 1937 C C . THR A 1 240 ? 12.157 -10.230 -11.881 1.00 90.31 240 THR A C 1
ATOM 1939 O O . THR A 1 240 ? 12.921 -10.766 -12.675 1.00 90.31 240 THR A O 1
ATOM 1942 N N . ALA A 1 241 ? 11.808 -8.946 -12.001 1.00 90.69 241 ALA A N 1
ATOM 1943 C CA . ALA A 1 241 ? 12.227 -8.109 -13.121 1.00 90.69 241 ALA A CA 1
ATOM 1944 C C . ALA A 1 241 ? 13.755 -7.948 -13.224 1.00 90.69 241 ALA A C 1
ATOM 1946 O O . ALA A 1 241 ? 14.280 -7.791 -14.323 1.00 90.69 241 ALA A O 1
ATOM 1947 N N . MET A 1 242 ? 14.457 -7.981 -12.091 1.00 88.62 242 MET A N 1
ATOM 1948 C CA . MET A 1 242 ? 15.916 -7.939 -12.016 1.00 88.62 242 MET A CA 1
ATOM 1949 C C . MET A 1 242 ? 16.580 -9.205 -12.538 1.00 88.62 242 MET A C 1
ATOM 1951 O O . MET A 1 242 ? 17.506 -9.120 -13.338 1.00 88.62 242 MET A O 1
ATOM 1955 N N . VAL A 1 243 ? 16.105 -10.371 -12.094 1.00 86.50 243 VAL A N 1
ATOM 1956 C CA . VAL A 1 243 ? 16.629 -11.676 -12.530 1.00 86.50 243 VAL A CA 1
ATOM 1957 C C . VAL A 1 243 ? 16.487 -11.849 -14.045 1.00 86.50 243 VAL A C 1
ATOM 1959 O O . VAL A 1 243 ? 17.350 -12.449 -14.675 1.00 86.50 243 VAL A O 1
ATOM 1962 N N . ASP A 1 244 ? 15.434 -11.277 -14.629 1.00 85.81 244 ASP A N 1
ATOM 1963 C CA . ASP A 1 244 ? 15.162 -11.295 -16.069 1.00 85.81 244 ASP A CA 1
ATOM 1964 C C . ASP A 1 244 ? 15.708 -10.068 -16.833 1.00 85.81 244 ASP A C 1
ATOM 1966 O O . ASP A 1 244 ? 15.243 -9.788 -17.942 1.00 85.81 244 ASP A O 1
ATOM 1970 N N . GLU A 1 245 ? 16.627 -9.287 -16.248 1.00 85.81 245 GLU A N 1
ATOM 1971 C CA . GLU A 1 245 ? 17.276 -8.119 -16.884 1.00 85.81 245 GLU A CA 1
ATOM 1972 C C . GLU A 1 245 ? 16.271 -7.130 -17.524 1.00 85.81 245 GLU A C 1
ATOM 1974 O O . GLU A 1 245 ? 16.498 -6.512 -18.566 1.00 85.81 245 GLU A O 1
ATOM 1979 N N . SER A 1 246 ? 15.093 -6.994 -16.909 1.00 87.50 246 SER A N 1
ATOM 1980 C CA . SER A 1 246 ? 13.973 -6.196 -17.430 1.00 87.50 246 SER A CA 1
ATOM 1981 C C . SER A 1 246 ? 13.999 -4.732 -16.974 1.00 87.50 246 SER A C 1
ATOM 1983 O O . SER A 1 246 ? 13.213 -3.898 -17.455 1.00 87.50 246 SER A O 1
ATOM 1985 N N . LEU A 1 247 ? 14.907 -4.410 -16.055 1.00 88.75 247 LEU A N 1
ATOM 1986 C CA . LEU A 1 247 ? 15.138 -3.087 -15.491 1.00 88.75 247 LEU A CA 1
ATOM 1987 C C . LEU A 1 247 ? 16.594 -2.686 -15.723 1.00 88.75 247 LEU A C 1
ATOM 1989 O O . LEU A 1 247 ? 17.495 -3.490 -15.527 1.00 88.75 247 LEU A O 1
ATOM 1993 N N . ASP A 1 248 ? 16.802 -1.433 -16.114 1.00 89.44 248 ASP A N 1
ATOM 1994 C CA . ASP A 1 248 ? 18.125 -0.814 -16.114 1.00 89.44 248 ASP A CA 1
ATOM 1995 C C . ASP A 1 248 ? 18.453 -0.212 -14.733 1.00 89.44 248 ASP A C 1
ATOM 1997 O O . ASP A 1 248 ? 17.578 -0.048 -13.873 1.00 89.44 248 ASP A O 1
ATOM 2001 N N . ASP A 1 249 ? 19.716 0.167 -14.537 1.00 87.38 249 ASP A N 1
ATOM 2002 C CA . ASP A 1 249 ? 20.213 0.750 -13.284 1.00 87.38 249 ASP A CA 1
ATOM 2003 C C . ASP A 1 249 ? 19.452 2.010 -12.857 1.00 87.38 249 ASP A C 1
ATOM 2005 O O . ASP A 1 249 ? 19.291 2.281 -11.662 1.00 87.38 249 ASP A O 1
ATOM 2009 N N . THR A 1 250 ? 18.948 2.782 -13.824 1.00 91.12 250 THR A N 1
ATOM 2010 C CA . THR A 1 250 ? 18.184 3.999 -13.536 1.00 91.12 250 THR A CA 1
ATOM 2011 C C . THR A 1 250 ? 16.836 3.634 -12.930 1.00 91.12 250 THR A C 1
ATOM 2013 O O . THR A 1 250 ? 16.492 4.149 -11.863 1.00 91.12 250 THR A O 1
ATOM 2016 N N . ASN A 1 251 ? 16.102 2.707 -13.545 1.00 92.69 251 ASN A N 1
ATOM 2017 C CA . ASN A 1 251 ? 14.834 2.211 -13.020 1.00 92.69 251 ASN A CA 1
ATOM 2018 C C . ASN A 1 251 ? 15.011 1.647 -11.608 1.00 92.69 251 ASN A C 1
ATOM 2020 O O . ASN A 1 251 ? 14.216 1.948 -10.717 1.00 92.69 251 ASN A O 1
ATOM 2024 N N . LEU A 1 252 ? 16.074 0.875 -11.376 1.00 91.12 252 LEU A N 1
ATOM 2025 C CA . LEU A 1 252 ? 16.365 0.298 -10.064 1.00 91.12 252 LEU A CA 1
ATOM 2026 C C . LEU A 1 252 ? 16.635 1.357 -9.007 1.00 91.12 252 LEU A C 1
ATOM 2028 O O . LEU A 1 252 ? 16.092 1.266 -7.907 1.00 91.12 252 LEU A O 1
ATOM 2032 N N . ALA A 1 253 ? 17.422 2.382 -9.331 1.00 90.06 253 ALA A N 1
ATOM 2033 C CA . ALA A 1 253 ? 17.676 3.487 -8.415 1.00 90.06 253 ALA A CA 1
ATOM 2034 C C . ALA A 1 253 ? 16.376 4.223 -8.041 1.00 90.06 253 ALA A C 1
ATOM 2036 O O . ALA A 1 253 ? 16.157 4.527 -6.867 1.00 90.06 253 ALA A O 1
ATOM 2037 N N . ARG A 1 254 ? 15.477 4.457 -9.009 1.00 93.44 254 ARG A N 1
ATOM 2038 C CA . ARG A 1 254 ? 14.167 5.097 -8.770 1.00 93.44 254 ARG A CA 1
ATOM 2039 C C . ARG A 1 254 ? 13.249 4.229 -7.909 1.00 93.44 254 ARG A C 1
ATOM 2041 O O . ARG A 1 254 ? 12.645 4.726 -6.957 1.00 93.44 254 ARG A O 1
ATOM 2048 N N . LEU A 1 255 ? 13.180 2.933 -8.201 1.00 94.81 255 LEU A N 1
ATOM 2049 C CA . LEU A 1 255 ? 12.401 1.964 -7.427 1.00 94.81 255 LEU A CA 1
ATOM 2050 C C . LEU A 1 255 ? 12.961 1.794 -6.007 1.00 94.81 255 LEU A C 1
ATOM 2052 O O . LEU A 1 255 ? 12.181 1.682 -5.059 1.00 94.81 255 LEU A O 1
ATOM 2056 N N . LYS A 1 256 ? 14.288 1.885 -5.834 1.00 91.69 256 LYS A N 1
ATOM 2057 C CA . LYS A 1 256 ? 14.936 1.927 -4.515 1.00 91.69 256 LYS A CA 1
ATOM 2058 C C . LYS A 1 256 ? 14.395 3.073 -3.680 1.00 91.69 256 LYS A C 1
ATOM 2060 O O . LYS A 1 256 ? 13.968 2.843 -2.558 1.00 91.69 256 LYS A O 1
ATOM 2065 N N . THR A 1 257 ? 14.378 4.290 -4.229 1.00 91.94 257 THR A N 1
ATOM 2066 C CA . THR A 1 257 ? 13.878 5.480 -3.524 1.00 91.94 257 THR A CA 1
ATOM 2067 C C . THR A 1 257 ? 12.451 5.272 -3.019 1.00 91.94 257 THR A C 1
ATOM 2069 O O . THR A 1 257 ? 12.159 5.590 -1.869 1.00 91.94 257 THR A O 1
ATOM 2072 N N . LYS A 1 258 ? 11.580 4.686 -3.848 1.00 94.69 258 LYS A N 1
ATOM 2073 C CA . LYS A 1 258 ? 10.190 4.376 -3.481 1.00 94.69 258 LYS A CA 1
ATOM 2074 C C . LYS A 1 258 ? 10.103 3.366 -2.333 1.00 94.69 258 LYS A C 1
ATOM 2076 O O . LYS A 1 258 ? 9.374 3.598 -1.374 1.00 94.69 258 LYS A O 1
ATOM 2081 N N . LEU A 1 259 ? 10.860 2.271 -2.400 1.00 93.62 259 LEU A N 1
ATOM 2082 C CA . LEU A 1 259 ? 10.879 1.257 -1.341 1.00 93.62 259 LEU A CA 1
ATOM 2083 C C . LEU A 1 259 ? 11.535 1.764 -0.048 1.00 93.62 259 LEU A C 1
ATOM 2085 O O . LEU A 1 259 ? 11.091 1.405 1.037 1.00 93.62 259 LEU A O 1
ATOM 2089 N N . THR A 1 260 ? 12.562 2.614 -0.135 1.00 91.94 260 THR A N 1
ATOM 2090 C CA . THR A 1 260 ? 13.201 3.218 1.044 1.00 91.94 260 THR A CA 1
ATOM 2091 C C . THR A 1 260 ? 12.227 4.088 1.825 1.00 91.94 260 THR A C 1
ATOM 2093 O O . THR A 1 260 ? 12.243 4.030 3.049 1.00 91.94 260 THR A O 1
ATOM 2096 N N . ALA A 1 261 ? 11.340 4.820 1.146 1.00 92.31 261 ALA A N 1
ATOM 2097 C CA . ALA A 1 261 ? 10.282 5.569 1.819 1.00 92.31 261 ALA A CA 1
ATOM 2098 C C . ALA A 1 261 ? 9.298 4.648 2.568 1.00 92.31 261 ALA A C 1
ATOM 2100 O O . ALA A 1 261 ? 8.905 4.959 3.684 1.00 92.31 261 ALA A O 1
ATOM 2101 N N . LEU A 1 262 ? 8.949 3.486 1.999 1.00 93.75 262 LEU A N 1
ATOM 2102 C CA . LEU A 1 262 ? 8.095 2.494 2.671 1.00 93.75 262 LEU A CA 1
ATOM 2103 C C . LEU A 1 262 ? 8.798 1.815 3.857 1.00 93.75 262 LEU A C 1
ATOM 2105 O O . LEU A 1 262 ? 8.159 1.492 4.851 1.00 93.75 262 LEU A O 1
ATOM 2109 N N . GLN A 1 263 ? 10.109 1.586 3.767 1.00 92.69 263 GLN A N 1
ATOM 2110 C CA . GLN A 1 263 ? 10.882 0.877 4.791 1.00 92.69 263 GLN A CA 1
ATOM 2111 C C . GLN A 1 263 ? 10.922 1.598 6.144 1.00 92.69 263 GLN A C 1
ATOM 2113 O O . GLN A 1 263 ? 11.128 0.916 7.143 1.00 92.69 263 GLN A O 1
ATOM 2118 N N . ILE A 1 264 ? 10.759 2.924 6.199 1.00 91.31 264 ILE A N 1
ATOM 2119 C CA . ILE A 1 264 ? 10.938 3.710 7.435 1.00 91.31 264 ILE A CA 1
ATOM 2120 C C . ILE A 1 264 ? 10.078 3.148 8.578 1.00 91.31 264 ILE A C 1
ATOM 2122 O O . ILE A 1 264 ? 10.622 2.773 9.614 1.00 91.31 264 ILE A O 1
ATOM 2126 N N . ASP A 1 265 ? 8.773 2.984 8.345 1.00 91.44 265 ASP A N 1
ATOM 2127 C CA . ASP A 1 265 ? 7.824 2.504 9.364 1.00 91.44 265 ASP A CA 1
ATOM 2128 C C . ASP A 1 265 ? 7.445 1.022 9.209 1.00 91.44 265 ASP A C 1
ATOM 2130 O O . ASP A 1 265 ? 6.719 0.458 10.033 1.00 91.44 265 ASP A O 1
ATOM 2134 N N . TYR A 1 266 ? 7.928 0.356 8.154 1.00 94.19 266 TYR A N 1
ATOM 2135 C CA . TYR A 1 266 ? 7.567 -1.030 7.844 1.00 94.19 266 TYR A CA 1
ATOM 2136 C C . TYR A 1 266 ? 7.840 -2.021 8.994 1.00 94.19 266 TYR A C 1
ATOM 2138 O O . TYR A 1 266 ? 6.929 -2.792 9.312 1.00 94.19 266 TYR A O 1
ATOM 2146 N N . PRO A 1 267 ? 9.021 -2.041 9.652 1.00 93.62 267 PRO A N 1
ATOM 2147 C CA . PRO A 1 267 ? 9.347 -3.089 10.622 1.00 93.62 267 PRO A CA 1
ATOM 2148 C C . PRO A 1 267 ? 8.452 -3.064 11.861 1.00 93.62 267 PRO A C 1
ATOM 2150 O O . PRO A 1 267 ? 8.003 -4.116 12.329 1.00 93.62 267 PRO A O 1
ATOM 2153 N N . GLU A 1 268 ? 8.165 -1.867 12.375 1.00 94.25 268 GLU A N 1
ATOM 2154 C CA . GLU A 1 268 ? 7.308 -1.678 13.545 1.00 94.25 268 GLU A CA 1
ATOM 2155 C C . GLU A 1 268 ? 5.842 -1.984 13.210 1.00 94.25 268 GLU A C 1
ATOM 2157 O O . GLU A 1 268 ? 5.170 -2.732 13.934 1.00 94.25 268 GLU A O 1
ATOM 2162 N N . ALA A 1 269 ? 5.356 -1.491 12.068 1.00 93.81 269 ALA A N 1
ATOM 2163 C CA . ALA A 1 269 ? 4.012 -1.785 11.586 1.00 93.81 269 ALA A CA 1
ATOM 2164 C C . ALA A 1 269 ? 3.804 -3.291 11.341 1.00 93.81 269 ALA A C 1
ATOM 2166 O O . ALA A 1 269 ? 2.772 -3.851 11.728 1.00 93.81 269 ALA A O 1
ATOM 2167 N N . TYR A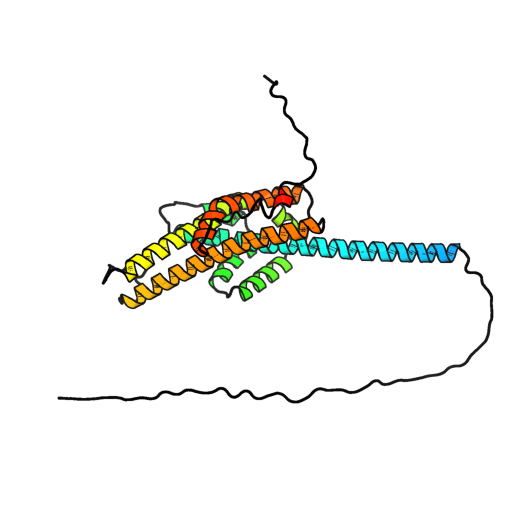 1 270 ? 4.794 -3.974 10.758 1.00 95.06 270 TYR A N 1
ATOM 2168 C CA . TYR A 1 270 ? 4.757 -5.417 10.520 1.00 95.06 270 TYR A CA 1
ATOM 2169 C C . TYR A 1 270 ? 4.638 -6.201 11.826 1.00 95.06 270 TYR A C 1
ATOM 2171 O O . TYR A 1 270 ? 3.741 -7.040 11.966 1.00 95.06 270 TYR A O 1
ATOM 2179 N N . GLN A 1 271 ? 5.495 -5.894 12.804 1.00 95.25 271 GLN A N 1
ATOM 2180 C CA . GLN A 1 271 ? 5.434 -6.500 14.133 1.00 95.25 271 GLN A CA 1
ATOM 2181 C C . GLN A 1 271 ? 4.056 -6.298 14.777 1.00 95.25 271 GLN A C 1
ATOM 2183 O O . GLN A 1 271 ? 3.494 -7.241 15.338 1.00 95.25 271 GLN A O 1
ATOM 2188 N N . THR A 1 272 ? 3.500 -5.092 14.657 1.00 93.56 272 THR A N 1
ATOM 2189 C CA . THR A 1 272 ? 2.203 -4.735 15.244 1.00 93.56 272 THR A CA 1
ATOM 2190 C C . THR A 1 272 ? 1.054 -5.573 14.661 1.00 93.56 272 THR A C 1
ATOM 2192 O O . THR A 1 272 ? 0.186 -6.028 15.403 1.00 93.56 272 THR A O 1
ATOM 2195 N N . VAL A 1 273 ? 1.036 -5.827 13.346 1.00 93.38 273 VAL A N 1
ATOM 2196 C CA . VAL A 1 273 ? -0.067 -6.554 12.677 1.00 93.38 273 VAL A CA 1
ATOM 2197 C C . VAL A 1 273 ? 0.036 -8.072 12.814 1.00 93.38 273 VAL A C 1
ATOM 2199 O O . VAL A 1 273 ? -0.989 -8.751 12.992 1.00 93.38 273 VAL A O 1
ATOM 2202 N N . TYR A 1 274 ? 1.246 -8.606 12.650 1.00 91.56 274 TYR A N 1
ATOM 2203 C CA . TYR A 1 274 ? 1.489 -10.042 12.503 1.00 91.56 274 TYR A CA 1
ATOM 2204 C C . TYR A 1 274 ? 1.927 -10.725 13.800 1.00 91.56 274 TYR A C 1
ATOM 2206 O O . TYR A 1 274 ? 1.754 -11.937 13.926 1.00 91.56 274 TYR A O 1
ATOM 2214 N N . GLY A 1 275 ? 2.427 -9.963 14.776 1.00 85.88 275 GLY A N 1
ATOM 2215 C CA . GLY A 1 275 ? 3.060 -10.507 15.972 1.00 85.88 275 GLY A CA 1
ATOM 2216 C C . GLY A 1 275 ? 4.417 -11.153 15.659 1.00 85.88 275 GLY A C 1
ATOM 2217 O O . GLY A 1 275 ? 4.627 -11.732 14.596 1.00 85.88 275 GLY A O 1
ATOM 2218 N N . GLY A 1 276 ? 5.361 -11.057 16.596 1.00 87.44 276 GLY A N 1
ATOM 2219 C CA . GLY A 1 276 ? 6.712 -11.610 16.444 1.00 87.44 276 GLY A CA 1
ATOM 2220 C C . GLY A 1 276 ? 7.808 -10.539 16.384 1.00 87.44 276 GLY A C 1
ATOM 2221 O O . GLY A 1 276 ? 7.596 -9.425 16.872 1.00 87.44 276 GLY A O 1
ATOM 2222 N N . PRO A 1 277 ? 9.007 -10.876 15.875 1.00 88.44 277 PRO A N 1
ATOM 2223 C CA . PRO A 1 277 ? 10.090 -9.911 15.732 1.00 88.44 277 PRO A CA 1
ATOM 2224 C C . PRO A 1 277 ? 9.785 -8.897 14.624 1.00 88.44 277 PRO A C 1
ATOM 2226 O O . PRO A 1 277 ? 9.012 -9.170 13.704 1.00 88.44 277 PRO A O 1
ATOM 2229 N N . GLN A 1 278 ? 10.427 -7.733 14.710 1.00 89.44 278 GLN A N 1
ATOM 2230 C CA . GLN A 1 278 ? 10.459 -6.781 13.604 1.00 89.44 278 GLN A CA 1
ATOM 2231 C C . GLN A 1 278 ? 11.087 -7.442 12.372 1.00 89.44 278 GLN A C 1
ATOM 2233 O O . GLN A 1 278 ? 12.029 -8.230 12.491 1.00 89.44 278 GLN A O 1
ATOM 2238 N N . ARG A 1 279 ? 10.540 -7.130 11.196 1.00 88.06 279 ARG A N 1
ATOM 2239 C CA . ARG A 1 279 ? 11.029 -7.615 9.905 1.00 88.06 279 ARG A CA 1
ATOM 2240 C C . ARG A 1 279 ? 11.270 -6.420 9.000 1.00 88.06 279 ARG A C 1
ATOM 2242 O O . ARG A 1 279 ? 10.329 -5.690 8.701 1.00 88.06 279 ARG A O 1
ATOM 2249 N N . ASP A 1 280 ? 12.502 -6.268 8.537 1.00 88.00 280 ASP A N 1
ATOM 2250 C CA . ASP A 1 280 ? 12.828 -5.282 7.515 1.00 88.00 280 ASP A CA 1
ATOM 2251 C C . ASP A 1 280 ? 12.228 -5.667 6.163 1.00 88.00 280 ASP A C 1
ATOM 2253 O O . ASP A 1 280 ? 12.161 -6.846 5.802 1.00 88.00 280 ASP A O 1
ATOM 2257 N N . LEU A 1 281 ? 11.801 -4.656 5.405 1.00 85.19 281 LEU A N 1
ATOM 2258 C CA . LEU A 1 281 ? 11.420 -4.833 4.008 1.00 85.19 281 LEU A CA 1
ATOM 2259 C C . LEU A 1 281 ? 12.657 -5.226 3.186 1.00 85.19 281 LEU A C 1
ATOM 2261 O O . LEU A 1 281 ? 12.562 -6.104 2.338 1.00 85.19 281 LEU A O 1
ATOM 2265 N N . PHE A 1 282 ? 13.820 -4.636 3.485 1.00 82.31 282 PHE A N 1
ATOM 2266 C CA . PHE A 1 282 ? 15.118 -4.985 2.895 1.00 82.31 282 PHE A CA 1
ATOM 2267 C C . PHE A 1 282 ? 15.944 -5.921 3.787 1.00 82.31 282 PHE A C 1
ATOM 2269 O O . PHE A 1 282 ? 17.091 -5.596 4.093 1.00 82.31 282 PHE A O 1
ATOM 2276 N N . ASP A 1 283 ? 15.390 -7.045 4.247 1.00 70.62 283 ASP A N 1
ATOM 2277 C CA . ASP A 1 283 ? 16.121 -7.962 5.135 1.00 70.62 283 ASP A CA 1
ATOM 2278 C C . ASP A 1 283 ? 17.490 -8.351 4.526 1.00 70.62 283 ASP A C 1
ATOM 2280 O O . ASP A 1 283 ? 17.540 -9.118 3.562 1.00 70.62 283 ASP A O 1
ATOM 2284 N N . PRO A 1 284 ? 18.627 -7.885 5.077 1.00 53.59 284 PRO A N 1
ATOM 2285 C CA . PRO A 1 284 ? 19.948 -8.112 4.492 1.00 53.59 284 PRO A CA 1
ATOM 2286 C C . PRO A 1 284 ? 20.392 -9.586 4.554 1.00 53.59 284 PRO A C 1
ATOM 2288 O O . PRO A 1 284 ? 21.361 -9.970 3.893 1.00 53.59 284 PRO A O 1
ATOM 2291 N N . GLY A 1 285 ? 19.701 -10.439 5.319 1.00 55.09 285 GLY A N 1
ATOM 2292 C CA . GLY A 1 285 ? 19.886 -11.891 5.2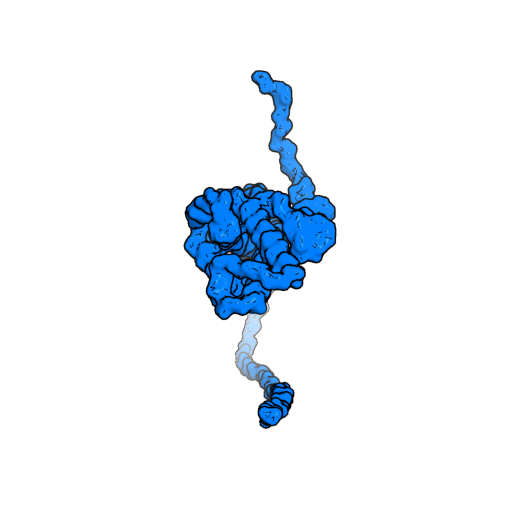96 1.00 55.09 285 GLY A CA 1
ATOM 2293 C C . GLY A 1 285 ? 19.274 -12.563 4.063 1.00 55.09 285 GLY A C 1
ATOM 2294 O O . GLY A 1 285 ? 19.817 -13.563 3.593 1.00 55.09 285 GLY A O 1
ATOM 2295 N N . ALA A 1 286 ? 18.195 -11.993 3.520 1.00 54.12 286 ALA A N 1
ATOM 2296 C CA . ALA A 1 286 ? 17.452 -12.506 2.367 1.00 54.12 286 ALA A CA 1
ATOM 2297 C C . ALA A 1 286 ? 17.678 -11.687 1.076 1.00 54.12 286 ALA A C 1
ATOM 2299 O O . ALA A 1 286 ? 17.522 -12.218 -0.024 1.00 54.12 286 ALA A O 1
ATOM 2300 N N . ASP A 1 287 ? 18.093 -10.422 1.204 1.00 56.88 287 ASP A N 1
ATOM 2301 C CA . ASP A 1 287 ? 18.120 -9.403 0.141 1.00 56.88 287 ASP A CA 1
ATOM 2302 C C . ASP A 1 287 ? 19.497 -8.858 -0.191 1.00 56.88 287 ASP A C 1
ATOM 2304 O O . ASP A 1 287 ? 19.677 -7.708 -0.599 1.00 56.88 287 ASP A O 1
ATOM 2308 N N . ARG A 1 288 ? 20.497 -9.730 -0.086 1.00 56.59 288 ARG A N 1
ATOM 2309 C CA . ARG A 1 288 ? 21.874 -9.396 -0.454 1.00 56.59 288 ARG A CA 1
ATOM 2310 C C . ARG A 1 288 ? 22.020 -8.965 -1.908 1.00 56.59 288 ARG A C 1
ATOM 2312 O O . ARG A 1 288 ? 22.867 -8.131 -2.190 1.00 56.59 288 ARG A O 1
ATOM 2319 N N . TRP A 1 289 ? 21.147 -9.425 -2.803 1.00 61.25 289 TRP A N 1
ATOM 2320 C CA . TRP A 1 289 ? 21.141 -9.049 -4.222 1.00 61.25 289 TRP A CA 1
ATOM 2321 C C . TRP A 1 289 ? 21.005 -7.530 -4.458 1.00 61.25 289 TRP A C 1
ATOM 2323 O O . TRP A 1 289 ? 21.471 -7.022 -5.480 1.00 61.25 289 TRP A O 1
ATOM 2333 N N . TRP A 1 290 ? 20.413 -6.786 -3.513 1.00 63.03 290 TRP A N 1
ATOM 2334 C CA . TRP A 1 290 ? 20.335 -5.323 -3.592 1.00 63.03 290 TRP A CA 1
ATOM 2335 C C . TRP A 1 290 ? 21.690 -4.652 -3.290 1.00 63.03 290 TRP A C 1
ATOM 2337 O O . TRP A 1 290 ? 21.977 -3.557 -3.777 1.00 63.03 290 TRP A O 1
ATOM 2347 N N . TYR A 1 291 ? 22.532 -5.304 -2.485 1.00 57.59 291 TYR A N 1
ATOM 2348 C CA . TYR A 1 291 ? 23.810 -4.790 -1.978 1.00 57.59 291 TYR A CA 1
ATOM 2349 C C . TYR A 1 291 ? 25.040 -5.429 -2.647 1.00 57.59 291 TYR A C 1
ATOM 2351 O O . TYR A 1 291 ? 26.126 -4.862 -2.585 1.00 57.59 291 TYR A O 1
ATOM 2359 N N . GLU A 1 292 ? 24.875 -6.576 -3.307 1.00 50.38 292 GLU A N 1
ATOM 2360 C CA . GLU A 1 292 ? 25.924 -7.353 -3.985 1.00 50.38 292 GLU A CA 1
ATOM 2361 C C . GLU A 1 292 ? 26.085 -6.993 -5.473 1.00 50.38 292 GLU A C 1
ATOM 2363 O O . GLU A 1 292 ? 26.697 -7.744 -6.229 1.00 50.38 292 GLU A O 1
ATOM 2368 N N . GLN A 1 293 ? 25.580 -5.834 -5.908 1.00 52.59 293 GLN A N 1
ATOM 2369 C CA . GLN A 1 293 ? 25.849 -5.328 -7.256 1.00 52.59 293 GLN A CA 1
ATOM 2370 C C . GLN A 1 293 ? 27.370 -5.157 -7.445 1.00 52.59 293 GLN A C 1
ATOM 2372 O O . GLN A 1 293 ? 27.991 -4.369 -6.719 1.00 52.59 293 GLN A O 1
ATOM 2377 N N . PRO A 1 294 ? 28.011 -5.878 -8.384 1.00 41.66 294 PRO A N 1
ATOM 2378 C CA . PRO A 1 294 ? 29.433 -5.726 -8.614 1.00 41.66 294 PRO A CA 1
ATOM 2379 C C . PRO A 1 294 ? 29.659 -4.388 -9.340 1.00 41.66 294 PRO A C 1
ATOM 2381 O O . PRO A 1 294 ? 29.282 -4.231 -10.493 1.00 41.66 294 PRO A O 1
ATOM 2384 N N . TYR A 1 295 ? 30.323 -3.451 -8.653 1.00 39.75 295 TYR A N 1
ATOM 2385 C CA . TYR A 1 295 ? 30.892 -2.188 -9.158 1.00 39.75 295 TYR A CA 1
ATOM 2386 C C . TYR A 1 295 ? 29.955 -0.979 -9.371 1.00 39.75 295 TYR A C 1
ATOM 2388 O O . TYR A 1 295 ? 29.510 -0.689 -10.472 1.00 39.75 295 TYR A O 1
ATOM 2396 N N . LEU A 1 296 ? 29.911 -0.106 -8.358 1.00 36.84 296 LEU A N 1
ATOM 2397 C CA . LEU A 1 296 ? 30.105 1.340 -8.556 1.00 36.84 296 LEU A CA 1
ATOM 2398 C C . LEU A 1 296 ? 31.231 1.829 -7.630 1.00 36.84 296 LEU A C 1
ATOM 2400 O O . LEU A 1 296 ? 31.022 2.523 -6.640 1.00 36.84 296 LEU A O 1
ATOM 2404 N N . HIS A 1 297 ? 32.467 1.459 -7.969 1.00 41.59 297 HIS A N 1
ATOM 2405 C CA . HIS A 1 297 ? 33.654 2.202 -7.545 1.00 41.59 297 HIS A CA 1
ATOM 2406 C C . HIS A 1 297 ? 33.856 3.415 -8.467 1.00 41.59 297 HIS A C 1
ATOM 2408 O O . HIS A 1 297 ? 34.776 3.401 -9.268 1.00 41.59 297 HIS A O 1
ATOM 2414 N N . VAL A 1 298 ? 33.024 4.457 -8.369 1.00 37.72 298 VAL A N 1
ATOM 2415 C CA . VAL A 1 298 ? 33.331 5.850 -8.784 1.00 37.72 298 VAL A CA 1
ATOM 2416 C C . VAL A 1 298 ? 32.282 6.723 -8.064 1.00 37.72 298 VAL A C 1
ATOM 2418 O O . VAL A 1 298 ? 31.105 6.607 -8.361 1.00 37.72 298 VAL A O 1
ATOM 2421 N N . PHE A 1 299 ? 32.535 7.517 -7.025 1.00 33.69 299 PHE A N 1
ATOM 2422 C CA . PHE A 1 299 ? 33.644 8.417 -6.755 1.00 33.69 299 PHE A CA 1
ATOM 2423 C C . PHE A 1 299 ? 34.104 8.294 -5.300 1.00 33.69 299 PHE A C 1
ATOM 2425 O O . PHE A 1 299 ? 33.375 8.609 -4.362 1.00 33.69 299 PHE A O 1
ATOM 2432 N N . ASN A 1 300 ? 35.372 7.934 -5.128 1.00 32.56 300 ASN A N 1
ATOM 2433 C CA . ASN A 1 300 ? 36.145 8.426 -4.001 1.00 32.56 300 ASN A CA 1
ATOM 2434 C C . ASN A 1 300 ? 36.324 9.928 -4.270 1.00 32.56 300 ASN A C 1
ATOM 2436 O O . ASN A 1 300 ? 37.075 10.286 -5.174 1.00 32.56 300 ASN A O 1
ATOM 2440 N N . ILE A 1 301 ? 35.591 10.802 -3.579 1.00 34.12 301 ILE A N 1
ATOM 2441 C CA . ILE A 1 301 ? 35.976 12.214 -3.509 1.00 34.12 301 ILE A CA 1
ATOM 2442 C C . ILE A 1 301 ? 37.190 12.235 -2.577 1.00 34.12 301 ILE A C 1
ATOM 2444 O O . ILE A 1 301 ? 37.035 11.900 -1.401 1.00 34.12 301 ILE A O 1
ATOM 2448 N N . PRO A 1 302 ? 38.405 12.560 -3.054 1.00 33.88 302 PRO A N 1
ATOM 2449 C CA . PRO A 1 302 ? 39.529 12.735 -2.153 1.00 33.88 302 PRO A CA 1
ATOM 2450 C C . PRO A 1 302 ? 39.188 13.875 -1.190 1.00 33.88 302 PRO A C 1
ATOM 2452 O O . PRO A 1 302 ? 38.765 14.947 -1.627 1.00 33.88 302 PRO A O 1
ATOM 2455 N N . ALA A 1 303 ? 39.362 13.639 0.111 1.00 36.62 303 ALA A N 1
ATOM 2456 C CA . ALA A 1 303 ? 39.107 14.576 1.208 1.00 36.62 303 ALA A CA 1
ATOM 2457 C C . ALA A 1 303 ? 40.095 15.766 1.247 1.00 36.62 303 ALA A C 1
ATOM 2459 O O . ALA A 1 303 ? 40.544 16.205 2.303 1.00 36.62 303 ALA A O 1
ATOM 2460 N N . ASN A 1 304 ? 40.467 16.279 0.083 1.00 40.41 304 ASN A N 1
ATOM 2461 C CA . ASN A 1 304 ? 41.460 17.316 -0.113 1.00 40.41 304 ASN A CA 1
ATOM 2462 C C . ASN A 1 304 ? 41.088 18.171 -1.325 1.00 40.41 304 ASN A C 1
ATOM 2464 O O . ASN A 1 304 ? 41.859 18.299 -2.270 1.00 40.41 304 ASN A O 1
ATOM 2468 N N . TRP A 1 305 ? 39.893 18.757 -1.265 1.00 31.64 305 TRP A N 1
ATOM 2469 C CA . TRP A 1 305 ? 39.586 20.041 -1.890 1.00 31.64 305 TRP A CA 1
ATOM 2470 C C . TRP A 1 305 ? 39.084 20.959 -0.775 1.00 31.64 305 TRP A C 1
ATOM 2472 O O . TRP A 1 305 ? 37.945 20.852 -0.322 1.00 31.64 305 TRP A O 1
ATOM 2482 N N . ALA A 1 306 ? 40.036 21.741 -0.266 1.00 36.50 306 ALA A N 1
ATOM 2483 C CA . ALA A 1 306 ? 39.825 22.931 0.545 1.00 36.50 306 ALA A CA 1
ATOM 2484 C C . ALA A 1 306 ? 39.361 24.097 -0.339 1.00 36.50 306 ALA A C 1
ATOM 2486 O O . ALA A 1 306 ? 39.665 24.058 -1.555 1.00 36.50 306 ALA A O 1
#

Foldseek 3Di:
DDDDDDDDDDDDDDDDDDDDDDDDDDDDDDDDDDDDDDDDDDPDDPDVVVVVVVVVVVVVVVVVVVVVVLVVVLLVLLLLLLLLLLVLLLLLLLLQVVCCVVVVVPVDPVSVVSVVVDDPLSPVLNVCVVVDDPVVSSVSSSVSSVPDDSVVSVCSLQDLPNLLSSLSRLVRLLVQLVVLVVVLVVLVPDDDDDQDPVVPVQVPDSVSSNVVSVVSNVVSLVSNVVSLVSLLSSVVSVVVCVVSVSDDPSSVVSSVSNSVSNQPCNQVSVCVNPNDHGDGSCRCVVNVVNVPPPDPPPDPPPPDDD

Sequence (306 aa):
MDSSQITTAFGTGRISQQPLPYPLQILPGRTQASASAVDIEAHRQPSESRMLQRRGLQRENTEQDLDDTAAQRRHSHRRNIALHLAALNALTYLSLSLKHYQLPHTTNWEYK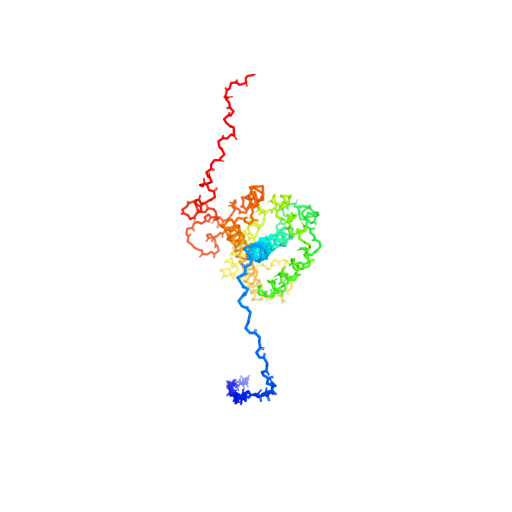TFEKLITVGERSLSDWFEELSDVAFDIKLSEYIDSLSVEDINLSINDVKAAQHYESLIDGFHRMYLASTTHCTLVQKAKYLDIPQRFDYCEGTYQEYVAAVLEEDQTNRKRLKIALNRADQLLSAIRTAMVDESLDDTNLARLKTKLTALQIDYPEAYQTVYGGPQRDLFDPGADRWWYEQPYLHVFNIPANWA

Radius of gyration: 30.79 Å; chains: 1; bounding box: 92×64×99 Å

pLDDT: mean 75.15, std 22.86, range [29.66, 97.38]

Secondary structure (DSSP, 8-state):
-------------PPPP-PPP--------------------------HHHHHHHHHHHHHHHHHHHHHHHHHHHHHHHHHHHHHHHHHHHHHHHHHHHHHHH-TTS--THHHHHTTTS-HHHHHHHHHHHHS-HHHHHHHHHHHHHTS-HHHHHHHHH--GGGGGHHHHHHHHHHHHHHHHHHHHHHHHSSSPPPPGGGTTS-S-HHHHHHHHHHHHHHHHHHHHHHHHHHHHHHHHHHHHHHTT-S-HHHHHHHHHHHHHHHTTHHHHHHHHH-SS---TT-TTT-GGGT--S--------S---

Organism: Chaetomium globosum (strain ATCC 6205 / CBS 148.51 / DSM 1962 / NBRC 6347 / NRRL 1970) (NCBI:txid306901)